Protein AF-A0A2K2VXI5-F1 (afdb_monomer_lite)

Foldseek 3Di:
DVCPPAADEAEAFFDFLVPDPPVSVPDPDPCRLPDCGFLNVCLVVVVSVLVRLLVQFLVCQVRVRYAYEGEPDLDDVSVVSSVVSSVVSNVVCVVVVRGGDPPHFYEYEQQALNCLVCLLVRLLVGQEYEHELPSNQCRVVVADCVPPVGVVVRFSLFLVNLVSLLSNLVSNVVSVHAYEYEDPCLLDLLNLLLVLLSVHPYYDYDPVSCVLSVVSNVQHDSVVSVVLNVVSSPDRGSVVSSLSSVVCCCPRVVVSCVVVVVPPPPDDPPDPDDD

Secondary structure (DSSP, 8-state):
--STTS-EEEE-----TTTS-TTTTTS--S-GGGSS-HHHHHHHSHHHHHHHHHHHHHHHHHHS-EEEEESS--SHHHHHHHHHHHHHHHHHHHHTT----TT--EEEEE-SHHHHHTHHHHTTS-SEEEEEHHHHHHHHHT--TT-TTTGGG--TT-HHHHHHHHHHHHHHHHHT--EEEESHHHH-GGGHHHHHHTT-SEEE--TTTHHHHHHHHHH--HHHHHHHHHHHHT-SSHHHHHHHHHHHHHHHSHHHHHTTTTS-TT---S-----

Sequence (275 aa):
EIIYPEMVTIRTLDLGADKVPTRMRKLGETNPALGLRSIRLCLQEDELFRTQLRAILRVSGITKNVRIMFPMISGLGELHAAKDILNQVKQSLIQESIEVDQDLQVGIMIEVPSAVAVADLLAKEVDFFSIGTNDLVQFALAIDRVNENVAHLYEPLHPAILRMVKQAADAGRLAGIPVSLCGELAAEPLYAPILLGFELDSLSMNPMAVPRVKKIIRNANLEESKVYLQEVLQLSTASKVNEYLCNLAWRRFREDFELFEDEMGRVPAANGNPQ

Structure (mmCIF, N/CA/C/O backbone):
data_AF-A0A2K2VXI5-F1
#
_entry.id   AF-A0A2K2VXI5-F1
#
loop_
_atom_site.group_PDB
_atom_site.id
_atom_site.type_symbol
_atom_site.label_atom_id
_atom_site.label_alt_id
_atom_site.label_comp_id
_atom_site.label_asym_id
_atom_site.label_entity_id
_atom_site.label_seq_id
_atom_site.pdbx_PDB_ins_code
_atom_site.Cartn_x
_atom_site.Cartn_y
_atom_site.Cartn_z
_atom_site.occupancy
_atom_site.B_iso_or_equiv
_atom_site.auth_seq_id
_atom_site.auth_comp_id
_atom_site.auth_asym_id
_atom_site.auth_atom_id
_atom_site.pdbx_PDB_model_num
ATOM 1 N N . GLU A 1 1 ? -12.400 22.244 5.195 1.00 54.56 1 GLU A N 1
ATOM 2 C CA . GLU A 1 1 ? -12.937 22.817 3.942 1.00 54.56 1 GLU A CA 1
ATOM 3 C C . GLU A 1 1 ? -12.102 22.475 2.714 1.00 54.56 1 GLU A C 1
ATOM 5 O O . GLU A 1 1 ? -12.676 21.924 1.798 1.00 54.56 1 GLU A O 1
ATOM 10 N N . ILE A 1 2 ? -10.778 22.695 2.693 1.00 69.88 2 ILE A N 1
ATOM 11 C CA . ILE A 1 2 ? -9.960 22.597 1.458 1.00 69.88 2 ILE A CA 1
ATOM 12 C C . ILE A 1 2 ? -10.015 21.231 0.730 1.00 69.88 2 ILE A C 1
ATOM 14 O O . ILE A 1 2 ? -9.912 21.207 -0.489 1.00 69.88 2 ILE A O 1
ATOM 18 N N . ILE A 1 3 ? -10.168 20.110 1.447 1.00 79.88 3 ILE A N 1
ATOM 19 C CA . ILE A 1 3 ? -10.150 18.752 0.856 1.00 79.88 3 ILE A CA 1
ATOM 20 C C . ILE A 1 3 ? -11.556 18.132 0.784 1.00 79.88 3 ILE A C 1
ATOM 22 O O . ILE A 1 3 ? -11.774 17.191 0.041 1.00 79.88 3 ILE A O 1
ATOM 26 N N . TYR A 1 4 ? -12.537 18.657 1.519 1.00 80.56 4 TYR A N 1
ATOM 27 C CA . TYR A 1 4 ? -13.897 18.110 1.493 1.00 80.56 4 TYR A CA 1
ATOM 28 C C . TYR A 1 4 ? -14.575 18.462 0.153 1.00 80.56 4 TYR A C 1
ATOM 30 O O . TYR A 1 4 ? -14.478 19.621 -0.254 1.00 80.56 4 TYR A O 1
ATOM 38 N N . PRO A 1 5 ? -15.279 17.530 -0.522 1.00 86.75 5 PRO A N 1
ATOM 39 C CA . PRO A 1 5 ? -15.718 16.208 -0.054 1.00 86.75 5 PRO A CA 1
ATOM 40 C C . PRO A 1 5 ? -14.797 15.026 -0.424 1.00 86.75 5 PRO A C 1
ATOM 42 O O . PRO A 1 5 ? -15.200 13.878 -0.261 1.00 86.75 5 PRO A O 1
ATOM 45 N N . GLU A 1 6 ? -13.579 15.266 -0.912 1.00 91.62 6 GLU A N 1
ATOM 46 C CA . GLU A 1 6 ? -12.666 14.202 -1.357 1.00 91.62 6 GLU A CA 1
ATOM 47 C C . GLU A 1 6 ? -12.230 13.284 -0.208 1.00 91.62 6 GLU A C 1
ATOM 49 O O . GLU A 1 6 ? -12.031 13.728 0.927 1.00 91.62 6 GLU A O 1
ATOM 54 N N . MET A 1 7 ? -12.044 11.996 -0.508 1.00 93.69 7 MET A N 1
ATOM 55 C CA . MET A 1 7 ? -11.658 10.994 0.488 1.00 93.69 7 MET A CA 1
ATOM 56 C C . MET A 1 7 ? -10.242 11.222 1.029 1.00 93.69 7 MET A C 1
ATOM 58 O O . MET A 1 7 ? -9.273 11.336 0.277 1.00 93.69 7 MET A O 1
ATOM 62 N N . VAL A 1 8 ? -10.099 11.178 2.355 1.00 95.12 8 VAL A N 1
ATOM 63 C CA . VAL A 1 8 ? -8.819 11.266 3.066 1.00 95.12 8 VAL A CA 1
ATOM 64 C C . VAL A 1 8 ? -8.478 9.918 3.689 1.00 95.12 8 VAL A C 1
ATOM 66 O O . VAL A 1 8 ? -9.212 9.389 4.522 1.00 95.12 8 VAL A O 1
ATOM 69 N N . THR A 1 9 ? -7.320 9.371 3.318 1.00 96.88 9 THR A N 1
ATOM 70 C CA . THR A 1 9 ? -6.789 8.142 3.926 1.00 96.88 9 THR A CA 1
ATOM 71 C C . THR A 1 9 ? -5.879 8.501 5.090 1.00 96.88 9 THR A C 1
ATOM 73 O O . THR A 1 9 ? -4.787 9.028 4.880 1.00 96.88 9 THR A O 1
ATOM 76 N N . ILE A 1 10 ? -6.298 8.201 6.316 1.00 97.44 10 ILE A N 1
ATOM 77 C CA . ILE A 1 10 ? -5.460 8.373 7.502 1.00 97.44 10 ILE A CA 1
ATOM 78 C C . ILE A 1 10 ? -4.714 7.068 7.757 1.00 97.44 10 ILE A C 1
ATOM 80 O O . ILE A 1 10 ? -5.294 6.066 8.176 1.00 97.44 10 ILE A O 1
ATOM 84 N N . ARG A 1 11 ? -3.403 7.091 7.520 1.00 97.69 11 ARG A N 1
ATOM 85 C CA . ARG A 1 11 ? -2.509 6.015 7.945 1.00 97.69 11 ARG A CA 1
ATOM 86 C C . ARG A 1 11 ? -2.289 6.121 9.452 1.00 97.69 11 ARG A C 1
ATOM 88 O O . ARG A 1 11 ? -1.963 7.203 9.943 1.00 97.69 11 ARG A O 1
ATOM 95 N N . THR A 1 12 ? -2.474 5.021 10.179 1.00 97.56 12 THR A N 1
ATOM 96 C CA . THR A 1 12 ? -2.157 4.981 11.614 1.00 97.56 12 THR A CA 1
ATOM 97 C C . THR A 1 12 ? -0.658 5.150 11.840 1.00 97.56 12 THR A C 1
ATOM 99 O O . THR A 1 12 ? 0.120 5.273 10.892 1.00 97.56 12 THR A O 1
ATOM 102 N N . LEU A 1 13 ? -0.245 5.218 13.106 1.00 94.50 13 LEU A N 1
ATOM 103 C CA . LEU A 1 13 ? 1.140 5.482 13.471 1.00 94.50 13 LEU A CA 1
ATOM 104 C C . LEU A 1 13 ? 2.111 4.561 12.713 1.00 94.50 13 LEU A C 1
ATOM 106 O O . LEU A 1 13 ? 2.064 3.340 12.844 1.00 94.50 13 LEU A O 1
ATOM 110 N N . ASP A 1 14 ? 3.005 5.178 11.943 1.00 89.56 14 ASP A N 1
ATOM 111 C CA . ASP A 1 14 ? 4.093 4.521 11.220 1.00 89.56 14 ASP A CA 1
ATOM 112 C C . ASP A 1 14 ? 5.418 5.155 11.650 1.00 89.56 14 ASP A C 1
ATOM 114 O O . ASP A 1 14 ? 5.955 6.054 11.000 1.00 89.56 14 ASP A O 1
ATOM 118 N N . LEU A 1 15 ? 5.892 4.739 12.822 1.00 78.25 15 LEU A N 1
ATOM 119 C CA . LEU A 1 15 ? 7.179 5.143 13.374 1.00 78.25 15 LEU A CA 1
ATOM 120 C C . LEU A 1 15 ? 8.020 3.898 13.633 1.00 78.25 15 LEU A C 1
ATOM 122 O O . LEU A 1 15 ? 7.540 2.957 14.268 1.00 78.25 15 LEU A O 1
ATOM 126 N N . GLY A 1 16 ? 9.267 3.925 13.160 1.00 60.88 16 GLY A N 1
ATOM 127 C CA . GLY A 1 16 ? 10.329 3.024 13.600 1.00 60.88 16 GLY A CA 1
ATOM 128 C C . GLY A 1 16 ? 10.924 3.464 14.936 1.00 60.88 16 GLY A C 1
ATOM 129 O O . GLY A 1 16 ? 10.762 4.624 15.332 1.00 60.88 16 GLY A O 1
ATOM 130 N N . ALA A 1 17 ? 11.631 2.555 15.621 1.00 49.12 17 ALA A N 1
ATOM 131 C CA . ALA A 1 17 ? 12.306 2.820 16.901 1.00 49.12 17 ALA A CA 1
ATOM 132 C C . ALA A 1 17 ? 13.289 4.019 16.839 1.00 49.12 17 ALA A C 1
ATOM 134 O O . ALA A 1 17 ? 13.5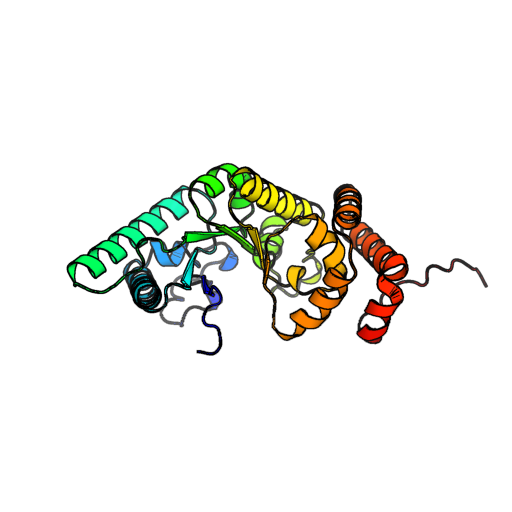62 4.670 17.850 1.00 49.12 17 ALA A O 1
ATOM 135 N N . ASP A 1 18 ? 13.767 4.364 15.639 1.00 50.31 18 ASP A N 1
ATOM 136 C CA . ASP A 1 18 ? 14.645 5.493 15.322 1.00 50.31 18 ASP A CA 1
ATOM 137 C C . ASP A 1 18 ? 13.966 6.871 15.486 1.00 50.31 18 ASP A C 1
ATOM 139 O O . ASP A 1 18 ? 14.609 7.839 15.921 1.00 50.31 18 ASP A O 1
ATOM 143 N N . LYS A 1 19 ? 12.652 6.952 15.223 1.00 53.50 19 LYS A N 1
ATOM 144 C CA . LYS A 1 19 ? 11.850 8.195 15.258 1.00 53.50 19 LYS A CA 1
ATOM 145 C C . LYS A 1 19 ? 10.992 8.355 16.514 1.00 53.50 19 LYS A C 1
ATOM 147 O O . LYS A 1 19 ? 10.288 9.356 16.649 1.00 53.50 19 LYS A O 1
ATOM 152 N N . VAL A 1 20 ? 11.046 7.406 17.448 1.00 54.59 20 VAL A N 1
ATOM 153 C CA . VAL A 1 20 ? 10.286 7.486 18.703 1.00 54.59 20 VAL A CA 1
ATOM 154 C C . VAL A 1 20 ? 11.002 8.424 19.691 1.00 54.59 20 VAL A C 1
ATOM 156 O O . VAL A 1 20 ? 12.233 8.368 19.803 1.00 54.59 20 VAL A O 1
ATOM 159 N N . PRO A 1 21 ? 10.278 9.296 20.426 1.00 55.28 21 PRO A N 1
ATOM 160 C CA . PRO A 1 21 ? 10.867 10.140 21.462 1.00 55.28 21 PRO A CA 1
ATOM 161 C C . PRO A 1 21 ? 11.746 9.342 22.432 1.00 55.28 21 PRO A C 1
ATOM 163 O O . PRO A 1 21 ? 11.412 8.221 22.810 1.00 55.28 21 PRO A O 1
ATOM 166 N N . THR A 1 22 ? 12.848 9.940 22.894 1.00 53.69 22 THR A N 1
ATOM 167 C CA . THR A 1 22 ? 13.927 9.305 23.681 1.00 53.69 22 THR A CA 1
ATOM 168 C C . THR A 1 22 ? 13.458 8.453 24.872 1.00 53.69 22 THR A C 1
ATOM 170 O O . THR A 1 22 ? 14.157 7.531 25.274 1.00 53.69 22 THR A O 1
ATOM 173 N N . ARG A 1 23 ? 12.262 8.706 25.425 1.00 50.69 23 ARG A N 1
ATOM 174 C CA . ARG A 1 23 ? 11.664 7.897 26.505 1.00 50.69 23 ARG A CA 1
ATOM 175 C C . ARG A 1 23 ? 11.271 6.473 26.088 1.00 50.69 23 ARG A C 1
ATOM 177 O O . ARG A 1 23 ? 11.276 5.598 26.949 1.00 50.69 23 ARG A O 1
ATOM 184 N N . MET A 1 24 ? 10.961 6.242 24.812 1.00 53.59 24 MET A N 1
ATOM 185 C CA . MET A 1 24 ? 10.598 4.926 24.263 1.00 53.59 24 MET A CA 1
ATOM 186 C C . MET A 1 24 ? 11.760 4.239 23.528 1.00 53.59 24 MET A C 1
ATOM 188 O O . MET A 1 24 ? 11.674 3.048 23.257 1.00 53.59 24 MET A O 1
ATOM 192 N N . ARG A 1 25 ? 12.898 4.924 23.311 1.00 53.69 25 ARG A N 1
ATOM 193 C CA . ARG A 1 25 ? 14.166 4.340 22.805 1.00 53.69 25 ARG A CA 1
ATOM 194 C C . ARG A 1 25 ? 14.812 3.307 23.748 1.00 53.69 25 ARG A C 1
ATOM 196 O O . ARG A 1 25 ? 15.972 2.952 23.577 1.00 53.69 25 ARG A O 1
ATOM 203 N N . LYS A 1 26 ? 14.098 2.840 24.778 1.00 50.22 26 LYS A N 1
ATOM 204 C CA . LYS A 1 26 ? 14.616 1.904 25.790 1.00 50.22 26 LYS A CA 1
ATOM 205 C C . LYS A 1 26 ? 14.995 0.533 25.223 1.00 50.22 26 LYS A C 1
ATOM 207 O O . LYS A 1 26 ? 15.677 -0.220 25.909 1.00 50.22 26 LYS A O 1
ATOM 212 N N . LEU A 1 27 ? 14.590 0.219 23.997 1.00 55.41 27 LEU A N 1
ATOM 213 C CA . LEU A 1 27 ? 14.978 -0.995 23.296 1.00 55.41 27 LEU A CA 1
ATOM 214 C C . LEU A 1 27 ? 16.061 -0.616 22.285 1.00 55.41 27 LEU A C 1
ATOM 216 O O . LEU A 1 27 ? 15.766 -0.046 21.239 1.00 55.41 27 LEU A O 1
ATOM 220 N N . GLY A 1 28 ? 17.327 -0.874 22.620 1.00 62.25 28 GLY A N 1
ATOM 221 C CA . GLY A 1 28 ? 18.457 -0.770 21.692 1.00 62.25 28 GLY A CA 1
ATOM 222 C C . GLY A 1 28 ? 18.372 -1.848 20.612 1.00 62.25 28 GLY A C 1
ATOM 223 O O . GLY A 1 28 ? 19.189 -2.765 20.588 1.00 62.25 28 GLY A O 1
ATOM 224 N N . GLU A 1 29 ? 17.336 -1.788 19.776 1.00 72.44 29 GLU A N 1
ATOM 225 C CA . GLU A 1 29 ? 17.102 -2.756 18.715 1.00 72.44 29 GLU A CA 1
ATOM 226 C C . GLU A 1 29 ? 18.230 -2.692 17.690 1.00 72.44 29 GLU A C 1
ATOM 228 O O . GLU A 1 29 ? 18.559 -1.631 17.163 1.00 72.44 29 GLU A O 1
ATOM 233 N N . THR A 1 30 ? 18.807 -3.851 17.377 1.00 82.81 30 THR A N 1
ATOM 234 C CA . THR A 1 30 ? 19.885 -3.954 16.388 1.00 82.81 30 THR A CA 1
ATOM 235 C C . THR A 1 30 ? 19.397 -3.628 14.974 1.00 82.81 30 THR A C 1
ATOM 237 O O . THR A 1 30 ? 20.173 -3.130 14.170 1.00 82.81 30 THR A O 1
ATOM 240 N N . ASN A 1 31 ? 18.115 -3.878 14.675 1.00 84.88 31 ASN A N 1
ATOM 241 C CA . ASN A 1 31 ? 17.514 -3.642 13.359 1.00 84.88 31 ASN A CA 1
ATOM 242 C C . ASN A 1 31 ? 16.144 -2.947 13.490 1.00 84.88 31 ASN A C 1
ATOM 244 O O . ASN A 1 31 ? 15.118 -3.609 13.322 1.00 84.88 31 ASN A O 1
ATOM 248 N N . PRO A 1 32 ? 16.098 -1.627 13.755 1.00 84.50 32 PRO A N 1
ATOM 249 C CA . PRO A 1 32 ? 14.848 -0.880 13.958 1.00 84.50 32 PRO A CA 1
ATOM 250 C C . PRO A 1 32 ? 13.818 -1.036 12.832 1.00 84.50 32 PRO A C 1
ATOM 252 O O . PRO A 1 32 ? 12.614 -1.091 13.075 1.00 84.50 32 PRO A O 1
ATOM 255 N N . ALA A 1 33 ? 14.284 -1.148 11.584 1.00 86.00 33 ALA A N 1
ATOM 256 C CA . ALA A 1 33 ? 13.418 -1.340 10.424 1.00 86.00 33 ALA A CA 1
ATOM 257 C C . ALA A 1 33 ? 12.643 -2.670 10.455 1.00 86.00 33 ALA A C 1
ATOM 259 O O . ALA A 1 33 ? 11.545 -2.740 9.907 1.00 86.00 33 ALA A O 1
ATOM 260 N N . LEU A 1 34 ? 13.199 -3.702 11.099 1.00 89.44 34 LEU A N 1
ATOM 261 C CA . LEU A 1 34 ? 12.627 -5.049 11.218 1.00 89.44 34 LEU A CA 1
ATOM 262 C C . LEU A 1 34 ? 12.036 -5.331 12.612 1.00 89.44 34 LEU A C 1
ATOM 264 O O . LEU A 1 34 ? 11.569 -6.443 12.858 1.00 89.44 34 LEU A O 1
ATOM 268 N N . GLY A 1 35 ? 12.075 -4.354 13.519 1.00 88.31 35 GLY A N 1
ATOM 269 C CA . GLY A 1 35 ? 11.729 -4.521 14.928 1.00 88.31 35 GLY A CA 1
ATOM 270 C C . GLY A 1 35 ? 10.328 -4.039 15.305 1.00 88.31 35 GLY A C 1
ATOM 271 O O . GLY A 1 35 ? 9.369 -4.154 14.528 1.00 88.31 35 GLY A O 1
ATOM 272 N N . LEU A 1 36 ? 10.202 -3.527 16.532 1.00 89.81 36 LEU A N 1
ATOM 273 C CA . LEU A 1 36 ? 8.950 -3.038 17.102 1.00 89.81 36 LEU A CA 1
ATOM 274 C C . LEU A 1 36 ? 8.603 -1.653 16.540 1.00 89.81 36 LEU A C 1
ATOM 276 O O . LEU A 1 36 ? 8.943 -0.612 17.104 1.00 89.81 36 LEU A O 1
ATOM 280 N N . ARG A 1 37 ? 7.888 -1.645 15.414 1.00 90.88 37 ARG A N 1
ATOM 281 C CA . ARG A 1 37 ? 7.451 -0.423 14.732 1.00 90.88 37 ARG A CA 1
ATOM 282 C C . ARG A 1 37 ? 6.000 -0.472 14.287 1.00 90.88 37 ARG A C 1
ATOM 284 O O . ARG A 1 37 ? 5.397 -1.542 14.193 1.00 90.88 37 ARG A O 1
ATOM 291 N N . SER A 1 38 ? 5.467 0.702 13.970 1.00 94.06 38 SER A N 1
ATOM 292 C CA . SER A 1 38 ? 4.212 0.859 13.226 1.00 94.06 38 SER A CA 1
ATOM 293 C C . SER A 1 38 ? 3.054 0.066 13.866 1.00 94.06 38 SER A C 1
ATOM 295 O O . SER A 1 38 ? 2.794 0.252 15.058 1.00 94.06 38 SER A O 1
ATOM 297 N N . ILE A 1 39 ? 2.375 -0.841 13.145 1.00 96.75 39 ILE A N 1
ATOM 298 C CA . ILE A 1 39 ? 1.261 -1.611 13.721 1.00 96.75 39 ILE A CA 1
ATOM 299 C C . ILE A 1 39 ? 1.680 -2.493 14.900 1.00 96.75 39 ILE A C 1
ATOM 301 O O . ILE A 1 39 ? 0.926 -2.619 15.855 1.00 96.75 39 ILE A O 1
ATOM 305 N N . ARG A 1 40 ? 2.897 -3.043 14.906 1.00 95.50 40 ARG A N 1
ATOM 306 C CA . ARG A 1 40 ? 3.375 -3.895 16.008 1.00 95.50 40 ARG A CA 1
ATOM 307 C C . ARG A 1 40 ? 3.545 -3.094 17.291 1.00 95.50 40 ARG A C 1
ATOM 309 O O . ARG A 1 40 ? 3.143 -3.552 18.354 1.00 95.50 40 ARG A O 1
ATOM 316 N N . LEU A 1 41 ? 4.071 -1.872 17.174 1.00 92.88 41 LEU A N 1
ATOM 317 C CA . LEU A 1 41 ? 4.129 -0.935 18.296 1.00 92.88 41 LEU A CA 1
ATOM 318 C C . LEU A 1 41 ? 2.720 -0.569 18.775 1.00 92.88 41 LEU A C 1
ATOM 320 O O . LEU A 1 41 ? 2.481 -0.550 19.974 1.00 92.88 41 LEU A O 1
ATOM 324 N N . CYS A 1 42 ? 1.787 -0.322 17.853 1.00 94.69 42 CYS A N 1
ATOM 325 C CA . CYS A 1 42 ? 0.394 -0.021 18.192 1.00 94.69 42 CYS A CA 1
ATOM 326 C C . CYS A 1 42 ? -0.296 -1.175 18.939 1.00 94.69 42 CYS A C 1
ATOM 328 O O . CYS A 1 42 ? -1.025 -0.933 19.892 1.00 94.69 42 CYS A O 1
ATOM 330 N N . LEU A 1 43 ? -0.053 -2.421 18.526 1.00 95.75 43 LEU A N 1
ATOM 331 C CA . LEU A 1 43 ? -0.609 -3.609 19.177 1.00 95.75 43 LEU A CA 1
ATOM 332 C C . LEU A 1 43 ? 0.015 -3.870 20.555 1.00 95.75 43 LEU A C 1
ATOM 334 O O . LEU A 1 43 ? -0.656 -4.410 21.430 1.00 95.75 43 LEU A O 1
ATOM 338 N N . GLN A 1 44 ? 1.283 -3.499 20.758 1.00 93.81 44 GLN A N 1
ATOM 339 C CA . GLN A 1 44 ? 1.937 -3.614 22.063 1.00 93.81 44 GLN A CA 1
ATOM 340 C C . GLN A 1 44 ? 1.518 -2.486 23.020 1.00 93.81 44 GLN A C 1
ATOM 342 O O . GLN A 1 44 ? 1.246 -2.735 24.191 1.00 93.81 44 GLN A O 1
ATOM 347 N N . GLU A 1 45 ? 1.464 -1.248 22.529 1.00 91.94 45 GLU A N 1
ATOM 348 C CA . GLU A 1 45 ? 1.117 -0.048 23.295 1.00 91.94 45 GLU A CA 1
ATOM 349 C C . GLU A 1 45 ? -0.360 0.320 23.063 1.00 91.94 45 GLU A C 1
ATOM 351 O O . GLU A 1 45 ? -0.685 1.342 22.455 1.00 91.94 45 GLU A O 1
ATOM 356 N N . ASP A 1 46 ? -1.262 -0.536 23.547 1.00 91.50 46 ASP A N 1
ATOM 357 C CA . ASP A 1 46 ? -2.711 -0.478 23.286 1.00 91.50 46 ASP A CA 1
ATOM 358 C C . ASP A 1 46 ? -3.332 0.912 23.550 1.00 91.50 46 ASP A C 1
ATOM 360 O O . ASP A 1 46 ? -4.056 1.441 22.709 1.00 91.50 46 ASP A O 1
ATOM 364 N N . GLU A 1 47 ? -2.982 1.577 24.657 1.00 94.69 47 GLU A N 1
ATOM 365 C CA . GLU A 1 47 ? -3.489 2.922 24.991 1.00 94.69 47 GLU A CA 1
ATOM 366 C C . GLU A 1 47 ? -3.123 3.989 23.944 1.00 94.69 47 GLU A C 1
ATOM 368 O O . GLU A 1 47 ? -3.938 4.858 23.601 1.00 94.69 47 GLU A O 1
ATOM 373 N N . LEU A 1 48 ? -1.906 3.915 23.390 1.00 93.31 48 LEU A N 1
ATOM 374 C CA . LEU A 1 48 ? -1.458 4.813 22.324 1.00 93.31 48 LEU A CA 1
ATOM 375 C C . LEU A 1 48 ? -2.308 4.602 21.070 1.00 93.31 48 LEU A C 1
ATOM 377 O O . LEU A 1 48 ? -2.771 5.567 20.453 1.00 93.31 48 LEU A O 1
ATOM 381 N N . PHE A 1 49 ? -2.540 3.339 20.714 1.00 97.06 49 PHE A N 1
ATOM 382 C CA . PHE A 1 49 ? -3.317 2.991 19.537 1.00 97.06 49 PHE A CA 1
ATOM 383 C C . PHE A 1 49 ? -4.784 3.390 19.694 1.00 97.06 49 PHE A C 1
ATOM 385 O O . PHE A 1 49 ? -5.315 4.110 18.846 1.00 97.06 49 PHE A O 1
ATOM 392 N N . ARG A 1 50 ? -5.419 3.043 20.820 1.00 98.31 50 ARG A N 1
ATOM 393 C CA . ARG A 1 50 ? -6.801 3.434 21.138 1.00 98.31 50 ARG A CA 1
ATOM 394 C C . ARG A 1 50 ? -7.004 4.938 21.083 1.00 98.31 50 ARG A C 1
ATOM 396 O O . AR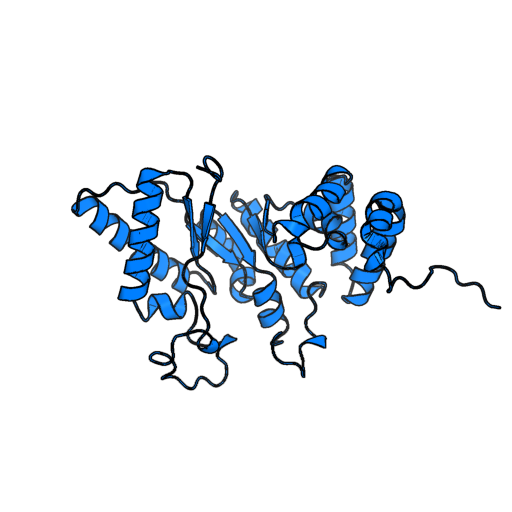G A 1 50 ? -8.004 5.391 20.527 1.00 98.31 50 ARG A O 1
ATOM 403 N N . THR A 1 51 ? -6.051 5.717 21.596 1.00 97.88 51 THR A N 1
ATOM 404 C CA . THR A 1 51 ? -6.102 7.184 21.534 1.00 97.88 51 THR A CA 1
ATOM 405 C C . THR A 1 51 ? -6.182 7.677 20.086 1.00 97.88 51 THR A C 1
ATOM 407 O O . THR A 1 51 ? -7.040 8.503 19.758 1.00 97.88 51 THR A O 1
ATOM 410 N N . GLN A 1 52 ? -5.338 7.140 19.198 1.00 98.19 52 GLN A N 1
ATOM 411 C CA . GLN A 1 52 ? -5.352 7.483 17.775 1.00 98.19 52 GLN A CA 1
ATOM 412 C C . GLN A 1 52 ? -6.654 7.036 17.089 1.00 98.19 52 GLN A C 1
ATOM 414 O O . GLN A 1 52 ? -7.288 7.839 16.402 1.00 98.19 52 GLN A O 1
ATOM 419 N N . LEU A 1 53 ? -7.089 5.790 17.301 1.00 98.50 53 LEU A N 1
ATOM 420 C CA . LEU A 1 53 ? -8.314 5.248 16.701 1.00 98.50 53 LEU A CA 1
ATOM 421 C C . LEU A 1 53 ? -9.554 6.032 17.130 1.00 98.50 53 LEU A C 1
ATOM 423 O O . LEU A 1 53 ? -10.403 6.352 16.300 1.00 98.50 53 LEU A O 1
ATOM 427 N N . ARG A 1 54 ? -9.633 6.414 18.409 1.00 98.44 54 ARG A N 1
ATOM 428 C CA . ARG A 1 54 ? -10.733 7.219 18.947 1.00 98.44 54 ARG A CA 1
ATOM 429 C C . ARG A 1 54 ? -10.812 8.577 18.250 1.00 98.44 54 ARG A C 1
ATOM 431 O O . ARG A 1 54 ? -11.905 9.043 17.940 1.00 98.44 54 ARG A O 1
ATOM 438 N N . ALA A 1 55 ? -9.671 9.215 17.984 1.00 98.00 55 ALA A N 1
ATOM 439 C CA . ALA A 1 55 ? -9.630 10.482 17.256 1.00 98.00 55 ALA A CA 1
ATOM 440 C C . ALA A 1 55 ? -10.099 10.327 15.798 1.00 98.00 55 ALA A C 1
ATOM 442 O O . ALA A 1 55 ? -10.915 11.126 15.337 1.00 98.00 55 ALA A O 1
ATOM 443 N N . ILE A 1 56 ? -9.638 9.279 15.103 1.00 97.94 56 ILE A N 1
ATOM 444 C CA . ILE A 1 56 ? -10.026 8.981 13.714 1.00 97.94 56 ILE A CA 1
ATOM 445 C C . ILE A 1 56 ? -11.532 8.694 13.613 1.00 97.94 56 ILE A C 1
ATOM 447 O O . ILE A 1 56 ? -12.222 9.278 12.780 1.00 97.94 56 ILE A O 1
ATOM 451 N N . LEU A 1 57 ? -12.068 7.855 14.501 1.00 98.25 57 LEU A N 1
ATOM 452 C CA . LEU A 1 57 ? -13.493 7.516 14.523 1.00 98.25 57 LEU A CA 1
ATOM 453 C C . LEU A 1 57 ? -14.372 8.751 14.757 1.00 98.25 57 LEU A C 1
ATOM 455 O O . LEU A 1 57 ? -15.364 8.939 14.054 1.00 98.25 57 LEU A O 1
ATOM 459 N N . ARG A 1 58 ? -13.974 9.644 15.668 1.00 97.56 58 ARG A N 1
ATOM 460 C CA . ARG A 1 58 ? -14.697 10.900 15.922 1.00 97.56 58 ARG A CA 1
ATOM 461 C C . ARG A 1 58 ? -14.742 11.816 14.702 1.00 97.56 58 ARG A C 1
ATOM 463 O O . ARG A 1 58 ? -15.802 12.345 14.386 1.00 97.56 58 ARG A O 1
ATOM 470 N N . VAL A 1 59 ? -13.617 12.013 14.008 1.00 95.44 59 VAL A N 1
ATOM 471 C CA . VAL A 1 59 ? -13.611 12.861 12.800 1.00 95.44 59 VAL A CA 1
ATOM 472 C C . VAL A 1 59 ? -14.376 12.205 11.649 1.00 95.44 59 VAL A C 1
ATOM 474 O O . VAL A 1 59 ? -15.056 12.909 10.900 1.00 95.44 59 VAL A O 1
ATOM 477 N N . SER A 1 60 ? -14.341 10.871 11.546 1.00 95.69 60 SER A N 1
ATOM 478 C CA . SER A 1 60 ? -15.120 10.138 10.543 1.00 95.69 60 SER A CA 1
ATOM 479 C C . SER A 1 60 ? -16.625 10.321 10.735 1.00 95.69 60 SER A C 1
ATOM 481 O O . SER A 1 60 ? -17.324 10.568 9.759 1.00 95.69 60 SER A O 1
ATOM 483 N N . GLY A 1 61 ? -17.115 10.315 11.983 1.00 94.56 61 GLY A N 1
ATOM 484 C CA . GLY A 1 61 ? -18.526 10.552 12.294 1.00 94.56 61 GLY A CA 1
ATOM 485 C C . GLY A 1 61 ? -19.029 11.904 11.791 1.00 94.56 61 GLY A C 1
ATOM 486 O O . GLY A 1 61 ? -20.130 11.979 11.264 1.00 94.56 61 GLY A O 1
ATOM 487 N N . ILE A 1 62 ? -18.188 12.939 11.872 1.00 93.19 62 ILE A N 1
ATOM 488 C CA . ILE A 1 62 ? -18.532 14.312 11.477 1.00 93.19 62 ILE A CA 1
ATOM 489 C C . ILE A 1 62 ? -18.454 14.510 9.959 1.00 93.19 62 ILE A C 1
ATOM 491 O O . ILE A 1 62 ? -19.287 15.194 9.374 1.00 93.19 62 ILE A O 1
ATOM 495 N N . THR A 1 63 ? -17.405 13.981 9.325 1.00 91.88 63 THR A N 1
ATOM 496 C CA . THR A 1 63 ? -17.035 14.368 7.952 1.00 91.88 63 THR A CA 1
ATOM 497 C C . THR A 1 63 ? -17.414 13.344 6.890 1.00 91.88 63 THR A C 1
ATOM 499 O O . THR A 1 63 ? -17.583 13.729 5.737 1.00 91.88 63 THR A O 1
ATOM 502 N N . LYS A 1 64 ? -17.554 12.061 7.257 1.00 92.31 64 LYS A N 1
ATOM 503 C CA . LYS A 1 64 ? -17.925 10.947 6.361 1.00 92.31 64 LYS A CA 1
ATOM 504 C C . LYS A 1 64 ? -17.049 10.788 5.103 1.00 92.31 64 LYS A C 1
ATOM 506 O O . LYS A 1 64 ? -17.420 10.069 4.186 1.00 92.31 64 LYS A O 1
ATOM 511 N N . ASN A 1 65 ? -15.883 11.439 5.051 1.00 94.50 65 ASN A N 1
ATOM 512 C CA . ASN A 1 65 ? -14.921 11.360 3.944 1.00 94.50 65 ASN A CA 1
ATOM 513 C C . ASN A 1 65 ? -13.538 10.872 4.412 1.00 94.50 65 ASN A C 1
ATOM 515 O O . ASN A 1 65 ? -12.510 11.186 3.811 1.00 94.50 65 ASN A O 1
ATOM 519 N N . VAL A 1 66 ? -13.492 10.137 5.522 1.00 95.81 66 VAL A N 1
ATOM 520 C CA . VAL A 1 66 ? -12.261 9.603 6.109 1.00 95.81 66 VAL A CA 1
ATOM 521 C C . VAL A 1 66 ? -12.279 8.089 5.996 1.00 95.81 66 VAL A C 1
ATOM 523 O O . VAL A 1 66 ? -13.294 7.458 6.255 1.00 95.81 66 VAL A O 1
ATOM 526 N N . ARG A 1 67 ? -11.129 7.506 5.667 1.00 97.62 67 ARG A N 1
ATOM 527 C CA . ARG A 1 67 ? -10.870 6.068 5.778 1.00 97.62 67 ARG A CA 1
ATOM 528 C C . ARG A 1 67 ? -9.564 5.826 6.517 1.00 97.62 67 ARG A C 1
ATOM 530 O O . ARG A 1 67 ? -8.684 6.691 6.518 1.00 97.62 67 ARG A O 1
ATOM 537 N N . ILE A 1 68 ? -9.429 4.669 7.151 1.00 98.44 68 ILE A N 1
ATOM 538 C CA . ILE A 1 68 ? -8.256 4.315 7.956 1.00 98.44 68 ILE A CA 1
ATOM 539 C C . ILE A 1 68 ? -7.408 3.269 7.242 1.00 98.44 68 ILE A C 1
ATOM 541 O O . ILE A 1 68 ? -7.933 2.401 6.552 1.00 98.44 68 ILE A O 1
ATOM 545 N N . MET A 1 69 ? -6.090 3.349 7.404 1.00 98.50 69 MET A N 1
ATOM 546 C CA . MET A 1 69 ? -5.161 2.370 6.850 1.00 98.50 69 MET A CA 1
ATOM 547 C C . MET A 1 69 ? -4.108 1.941 7.870 1.00 98.50 69 MET A C 1
ATOM 549 O O . MET A 1 69 ? -3.450 2.796 8.469 1.00 98.50 69 MET A O 1
ATOM 553 N N . PHE A 1 70 ? -3.901 0.629 8.012 1.00 98.62 70 PHE A N 1
ATOM 554 C CA . PHE A 1 70 ? -2.853 0.073 8.872 1.00 98.62 70 PHE A CA 1
ATOM 555 C C . PHE A 1 70 ? -1.543 -0.176 8.090 1.00 98.62 70 PHE A C 1
ATOM 557 O O . PHE A 1 70 ? -1.570 -0.882 7.077 1.00 98.62 70 PHE A O 1
ATOM 564 N N . PRO A 1 71 ? -0.400 0.392 8.525 1.00 97.88 71 PRO A N 1
ATOM 565 C CA . PRO A 1 71 ? 0.926 0.125 7.963 1.00 97.88 71 PRO A CA 1
ATOM 566 C C . PRO A 1 71 ? 1.517 -1.187 8.497 1.00 97.88 71 PRO A C 1
ATOM 568 O O . PRO A 1 71 ? 1.093 -1.679 9.539 1.00 97.88 71 PRO A O 1
ATOM 571 N N . MET A 1 72 ? 2.556 -1.709 7.846 1.00 96.88 72 MET A N 1
ATOM 572 C CA . MET A 1 72 ? 3.381 -2.838 8.305 1.00 96.88 72 MET A CA 1
ATOM 573 C C . MET A 1 72 ? 2.608 -4.129 8.618 1.00 96.88 72 MET A C 1
ATOM 575 O O . MET A 1 72 ? 3.087 -4.969 9.378 1.00 96.88 72 MET A O 1
ATOM 579 N N . ILE A 1 73 ? 1.430 -4.311 8.020 1.00 98.44 73 ILE A N 1
ATOM 580 C CA . ILE A 1 73 ? 0.703 -5.578 8.089 1.00 98.44 73 ILE A CA 1
ATOM 581 C C . ILE A 1 73 ? 1.500 -6.620 7.311 1.00 98.44 73 ILE A C 1
ATOM 583 O O . ILE A 1 73 ? 1.827 -6.420 6.146 1.00 98.44 73 ILE A O 1
ATOM 587 N N . SER A 1 74 ? 1.809 -7.736 7.962 1.00 97.75 74 SER A N 1
ATOM 588 C CA . SER A 1 74 ? 2.536 -8.865 7.379 1.00 97.75 74 SER A CA 1
ATOM 589 C C . SER A 1 74 ? 1.637 -10.075 7.098 1.00 97.75 74 SER A C 1
ATOM 591 O O . SER A 1 74 ? 2.041 -10.959 6.340 1.00 97.75 74 SER A O 1
ATOM 593 N N . GLY A 1 75 ? 0.420 -10.101 7.657 1.00 98.12 75 GLY A N 1
ATOM 594 C CA . GLY A 1 75 ? -0.585 -11.144 7.445 1.00 98.12 75 GLY A CA 1
ATOM 595 C C . GLY A 1 75 ? -1.864 -10.935 8.270 1.00 98.12 75 GLY A C 1
ATOM 596 O O . GLY A 1 75 ? -2.014 -9.936 8.974 1.00 98.12 75 GLY A O 1
ATOM 597 N N . LEU A 1 76 ? -2.787 -11.904 8.198 1.00 98.38 76 LEU A N 1
ATOM 598 C CA . LEU A 1 76 ? -4.125 -11.811 8.810 1.00 98.38 76 LEU A CA 1
ATOM 599 C C . LEU A 1 76 ? -4.116 -11.652 10.336 1.00 98.38 76 LEU A C 1
ATOM 601 O O . LEU A 1 76 ? -4.997 -10.997 10.877 1.00 98.38 76 LEU A O 1
ATOM 605 N N . GLY A 1 77 ? -3.133 -12.223 11.039 1.00 98.38 77 GLY A N 1
ATOM 606 C CA . GLY A 1 77 ? -3.077 -12.155 12.504 1.00 98.38 77 GLY A CA 1
ATOM 607 C C . GLY A 1 77 ? -2.984 -10.720 13.032 1.00 98.38 77 GLY A C 1
ATOM 608 O O . GLY A 1 77 ? -3.774 -10.324 13.885 1.00 98.38 77 GLY A O 1
ATOM 609 N N . GLU A 1 78 ? -2.062 -9.923 12.482 1.00 98.19 78 GLU A N 1
ATOM 610 C CA . GLU A 1 78 ? -1.913 -8.503 12.840 1.00 98.19 78 GLU A CA 1
ATOM 611 C C . GLU A 1 78 ? -3.141 -7.690 12.405 1.00 98.19 78 GLU A C 1
ATOM 613 O O . GLU A 1 78 ? -3.600 -6.824 13.149 1.00 98.19 78 GLU A O 1
ATOM 618 N N . LEU A 1 79 ? -3.707 -7.998 11.231 1.00 98.69 79 LEU A N 1
ATOM 619 C CA . LEU A 1 79 ? -4.908 -7.331 10.729 1.00 98.69 79 LEU A CA 1
ATOM 620 C C . LEU A 1 79 ? -6.117 -7.560 11.647 1.00 98.69 79 LEU A C 1
ATOM 622 O O . LEU A 1 79 ? -6.807 -6.603 11.995 1.00 98.69 79 LEU A O 1
ATOM 626 N N . HIS A 1 80 ? -6.372 -8.803 12.057 1.00 98.75 80 HIS A N 1
ATOM 627 C CA . HIS A 1 80 ? -7.483 -9.128 12.951 1.00 98.75 80 HIS A CA 1
ATOM 628 C C . HIS A 1 80 ? -7.319 -8.442 14.305 1.00 98.75 80 HIS A C 1
ATOM 630 O O . HIS A 1 80 ? -8.240 -7.762 14.747 1.00 98.75 80 HIS A O 1
ATOM 636 N N . ALA A 1 81 ? -6.125 -8.507 14.905 1.00 98.56 81 ALA A N 1
ATOM 637 C CA . ALA A 1 81 ? -5.853 -7.825 16.168 1.00 98.56 81 ALA A CA 1
ATOM 638 C C . ALA A 1 81 ? -6.100 -6.305 16.071 1.00 98.56 81 ALA A C 1
ATOM 640 O O . ALA A 1 81 ? -6.694 -5.706 16.969 1.00 98.56 81 ALA A O 1
ATOM 641 N N . ALA A 1 82 ? -5.709 -5.678 14.957 1.00 98.56 82 ALA A N 1
ATOM 642 C CA . ALA A 1 82 ? -5.956 -4.258 14.721 1.00 98.56 82 ALA A CA 1
ATOM 643 C C . ALA A 1 82 ? -7.454 -3.932 14.558 1.00 98.56 82 ALA A C 1
ATOM 645 O O . ALA A 1 82 ? -7.948 -2.973 15.162 1.00 98.56 82 ALA A O 1
ATOM 646 N N . LYS A 1 83 ? -8.190 -4.738 13.776 1.00 98.69 83 LYS A N 1
ATOM 647 C CA . LYS A 1 83 ? -9.647 -4.605 13.584 1.00 98.69 83 LYS A CA 1
ATOM 648 C C . LYS A 1 83 ? -10.408 -4.809 14.898 1.00 98.69 83 LYS A C 1
ATOM 650 O O . LYS A 1 83 ? -11.362 -4.078 15.155 1.00 98.69 83 LYS A O 1
ATOM 655 N N . ASP A 1 84 ? -9.971 -5.732 15.750 1.00 98.62 84 ASP A N 1
ATOM 656 C CA . ASP A 1 84 ? -10.594 -5.991 17.050 1.00 98.62 84 ASP A CA 1
ATOM 657 C C . ASP A 1 84 ? -10.501 -4.774 17.975 1.00 98.62 84 ASP A C 1
ATOM 659 O O . ASP A 1 84 ? -11.511 -4.347 18.541 1.00 98.62 84 ASP A O 1
ATOM 663 N N . ILE A 1 85 ? -9.321 -4.153 18.081 1.00 98.62 85 ILE A N 1
ATOM 664 C CA . ILE A 1 85 ? -9.141 -2.931 18.881 1.00 98.62 85 ILE A CA 1
ATOM 665 C C . ILE A 1 85 ? -9.967 -1.780 18.288 1.00 98.62 85 ILE A C 1
ATOM 667 O O . ILE A 1 85 ? -10.668 -1.087 19.030 1.00 98.62 85 ILE A O 1
ATOM 671 N N . LEU A 1 86 ? -9.961 -1.601 16.960 1.00 98.62 86 LEU A N 1
ATOM 672 C CA . LEU A 1 86 ? -10.792 -0.597 16.281 1.00 98.62 86 LEU A CA 1
ATOM 673 C C . LEU A 1 86 ? -12.279 -0.770 16.607 1.00 98.62 86 LEU A C 1
ATOM 675 O O . LEU A 1 86 ? -12.945 0.203 16.967 1.00 98.62 86 LEU A O 1
ATOM 679 N N . ASN A 1 87 ? -12.786 -2.000 16.539 1.00 98.38 87 ASN A N 1
ATOM 680 C CA . ASN A 1 87 ? -14.175 -2.314 16.855 1.00 98.38 87 ASN A CA 1
ATOM 681 C C . ASN A 1 87 ? -14.502 -2.023 18.322 1.00 98.38 87 ASN A C 1
ATOM 683 O O . ASN A 1 87 ? -15.532 -1.413 18.604 1.00 98.38 87 ASN A O 1
ATOM 687 N N . GLN A 1 88 ? -13.623 -2.380 19.260 1.00 98.56 88 GLN A N 1
ATOM 688 C CA . GLN A 1 88 ? -13.815 -2.064 20.679 1.00 98.56 88 GLN A CA 1
ATOM 689 C C . GLN A 1 88 ? -13.883 -0.550 20.927 1.00 98.56 88 GLN A C 1
ATOM 691 O O . GLN A 1 88 ? -14.772 -0.079 21.636 1.00 98.56 88 GLN A O 1
ATOM 696 N N . VAL A 1 89 ? -12.984 0.229 20.316 1.00 98.50 89 VAL A N 1
ATOM 697 C CA . VAL A 1 89 ? -12.982 1.698 20.440 1.00 98.50 89 VAL A CA 1
ATOM 698 C C . VAL A 1 89 ? -14.243 2.304 19.823 1.00 98.50 89 VAL A C 1
ATOM 700 O O . VAL A 1 89 ? -14.849 3.196 20.420 1.00 98.50 89 VAL A O 1
ATOM 703 N N . LYS A 1 90 ? -14.677 1.798 18.663 1.00 98.31 90 LYS A N 1
ATOM 704 C CA . LYS A 1 90 ? -15.935 2.198 18.020 1.00 98.31 90 LYS A CA 1
ATOM 705 C C . LYS A 1 90 ? -17.132 1.950 18.939 1.00 98.31 90 LYS A C 1
ATOM 707 O O . LYS A 1 90 ? -17.941 2.855 19.120 1.00 98.31 90 LYS A O 1
ATOM 712 N N . GLN A 1 91 ? -17.217 0.780 19.574 1.00 98.31 91 GLN A N 1
ATOM 713 C CA . GLN A 1 91 ? -18.296 0.469 20.520 1.00 98.31 91 GLN A CA 1
ATOM 714 C C . GLN A 1 91 ? -18.263 1.361 21.769 1.00 98.31 91 GLN A C 1
ATOM 716 O O . GLN A 1 91 ? -19.312 1.844 22.188 1.00 98.31 91 GLN A O 1
ATOM 721 N N . SER A 1 92 ? -17.079 1.650 22.323 1.00 98.25 92 SER A N 1
ATOM 722 C CA . SER A 1 92 ? -16.936 2.591 23.448 1.00 98.25 92 SER A CA 1
ATOM 723 C C . SER A 1 92 ? -17.476 3.981 23.102 1.00 98.25 92 SER A C 1
ATOM 725 O O . SER A 1 92 ? -18.235 4.562 23.870 1.00 98.25 92 SER A O 1
ATOM 727 N N . LEU A 1 93 ? -17.133 4.506 21.921 1.00 98.25 93 LEU A N 1
ATOM 728 C CA . LEU A 1 93 ? -17.622 5.808 21.458 1.00 98.25 93 LEU A CA 1
ATOM 729 C C . LEU A 1 93 ? -19.146 5.840 21.304 1.00 98.25 93 LEU A C 1
ATOM 731 O O . LEU A 1 93 ? -19.778 6.812 21.712 1.00 98.25 93 LEU A O 1
ATOM 735 N N . ILE A 1 94 ? -19.737 4.769 20.771 1.00 97.44 94 ILE A N 1
ATOM 736 C CA . ILE A 1 94 ? -21.194 4.644 20.639 1.00 97.44 94 ILE A CA 1
ATOM 737 C C . ILE A 1 94 ? -21.864 4.644 22.022 1.00 97.44 94 ILE A C 1
ATOM 739 O O . ILE A 1 94 ? -22.865 5.333 22.212 1.00 97.44 94 ILE A O 1
ATOM 743 N N . GLN A 1 95 ? -21.304 3.929 23.003 1.00 97.88 95 GLN A N 1
ATOM 744 C CA . GLN A 1 95 ? -21.808 3.921 24.385 1.00 97.88 95 GLN A CA 1
ATOM 745 C C . GLN A 1 95 ? -21.710 5.301 25.050 1.00 97.88 95 GLN A C 1
ATOM 747 O O . GLN A 1 95 ? -22.600 5.694 25.801 1.00 97.88 95 GLN A O 1
ATOM 752 N N . GLU A 1 96 ? -20.671 6.069 24.724 1.00 97.94 96 GLU A N 1
ATOM 753 C CA . GLU A 1 96 ? -20.510 7.469 25.133 1.00 97.94 96 GLU A CA 1
ATOM 754 C C . GLU A 1 96 ? -21.417 8.445 24.356 1.00 97.94 96 GLU A C 1
ATOM 756 O O . GLU A 1 96 ? -21.338 9.653 24.572 1.00 97.94 96 GLU A O 1
ATOM 761 N N . SER A 1 97 ? -22.290 7.951 23.467 1.00 97.31 97 SER A N 1
ATOM 762 C CA . SER A 1 97 ? -23.150 8.762 22.588 1.00 97.31 97 SER A CA 1
ATOM 763 C C . SER A 1 97 ? -22.369 9.718 21.677 1.00 97.31 97 SER A C 1
ATOM 765 O O . SER A 1 97 ? -22.841 10.804 21.340 1.00 97.31 97 SER A O 1
ATOM 767 N N . ILE A 1 98 ? -21.163 9.319 21.270 1.00 97.25 98 ILE A N 1
ATOM 768 C CA . ILE A 1 98 ? -20.336 10.060 20.319 1.00 97.25 98 ILE A CA 1
ATOM 769 C C . ILE A 1 98 ? -20.565 9.496 18.917 1.00 97.25 98 ILE A C 1
ATOM 771 O O . ILE A 1 98 ? -20.461 8.291 18.690 1.00 97.25 98 ILE A O 1
ATOM 775 N N . GLU A 1 99 ? -20.861 10.382 17.966 1.00 95.25 99 GLU A N 1
ATOM 776 C CA . GLU A 1 99 ? -21.084 10.010 16.571 1.00 95.25 99 GLU A CA 1
ATOM 777 C C . GLU A 1 99 ? -19.823 9.401 15.939 1.00 95.25 99 GLU A C 1
ATOM 779 O O . GLU A 1 99 ? -18.714 9.930 16.062 1.00 95.25 99 GLU A O 1
ATOM 784 N N . VAL A 1 100 ? -20.007 8.279 15.243 1.00 96.44 100 VAL A N 1
ATOM 785 C CA . VAL A 1 100 ? -18.960 7.554 14.516 1.00 96.44 100 VAL A CA 1
ATOM 786 C C . VAL A 1 100 ? -19.464 7.167 13.138 1.00 96.44 100 VAL A C 1
ATOM 788 O O . VAL A 1 100 ? -20.669 7.013 12.920 1.00 96.44 100 VAL A O 1
ATOM 791 N N . ASP A 1 101 ? -18.544 6.986 12.196 1.00 96.38 101 ASP A N 1
ATOM 792 C CA . ASP A 1 101 ? -18.905 6.404 10.917 1.00 96.38 101 ASP A CA 1
ATOM 793 C C . ASP A 1 101 ? -19.071 4.887 11.021 1.00 96.38 101 ASP A C 1
ATOM 795 O O . ASP A 1 101 ? -18.149 4.160 11.406 1.00 96.38 101 ASP A O 1
ATOM 799 N N . GLN A 1 102 ? -20.283 4.406 10.739 1.00 93.75 102 GLN A N 1
ATOM 800 C CA . GLN A 1 102 ? -20.573 2.977 10.799 1.00 93.75 102 GLN A CA 1
ATOM 801 C C . GLN A 1 102 ? -19.931 2.235 9.630 1.00 93.75 102 GLN A C 1
ATOM 803 O O . GLN A 1 102 ? -19.499 1.100 9.828 1.00 93.75 102 GLN A O 1
ATOM 808 N N . ASP A 1 103 ? -19.755 2.927 8.507 1.00 95.06 103 ASP A N 1
ATOM 809 C CA . ASP A 1 103 ? -19.230 2.393 7.253 1.00 95.06 103 ASP A CA 1
ATOM 810 C C . ASP A 1 103 ? -17.780 2.846 7.006 1.00 95.06 103 ASP A C 1
ATOM 812 O O . ASP A 1 103 ? -17.318 2.898 5.866 1.00 95.06 103 ASP A O 1
ATOM 816 N N . LEU A 1 104 ? -17.052 3.192 8.080 1.00 97.56 104 LEU A N 1
ATOM 817 C CA . LEU A 1 104 ? -15.643 3.578 8.002 1.00 97.56 104 LEU A CA 1
ATOM 818 C C . LEU A 1 104 ? -14.842 2.496 7.268 1.00 97.56 104 LEU A C 1
ATOM 820 O O . LEU A 1 104 ? -14.640 1.406 7.804 1.00 97.56 104 LEU A O 1
ATOM 824 N N . GLN A 1 105 ? -14.315 2.845 6.097 1.00 98.38 105 GLN A N 1
ATOM 825 C CA . GLN A 1 105 ? -13.475 1.947 5.315 1.00 98.38 105 GLN A CA 1
ATOM 826 C C . GLN A 1 105 ? -12.128 1.707 6.007 1.00 98.38 105 GLN A C 1
ATOM 828 O O . GLN A 1 105 ? -11.435 2.653 6.406 1.00 98.38 105 GLN A O 1
ATOM 833 N N . VAL A 1 106 ? -11.732 0.441 6.090 1.00 98.75 106 VAL A N 1
ATOM 834 C CA . VAL A 1 106 ? -10.480 -0.044 6.668 1.00 98.75 106 VAL A CA 1
ATOM 835 C C . VAL A 1 106 ? -9.636 -0.673 5.569 1.00 98.75 106 VAL A C 1
ATOM 83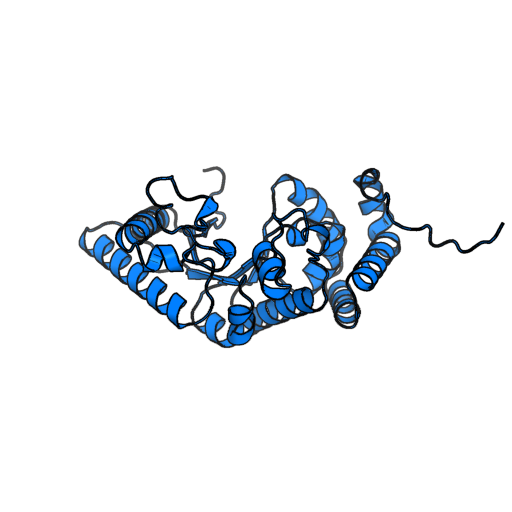7 O O . VAL A 1 106 ? -10.010 -1.681 4.980 1.00 98.75 106 VAL A O 1
ATOM 840 N N . GLY A 1 107 ? -8.464 -0.103 5.319 1.00 98.69 107 GLY A N 1
ATOM 841 C CA . GLY A 1 107 ? -7.483 -0.628 4.377 1.00 98.69 107 GLY A CA 1
ATOM 842 C C . GLY A 1 107 ? -6.169 -1.002 5.042 1.00 98.69 107 GLY A C 1
ATOM 843 O O . GLY A 1 107 ? -5.944 -0.776 6.236 1.00 98.69 107 GLY A O 1
ATOM 844 N N . ILE A 1 108 ? -5.256 -1.535 4.239 1.00 98.81 108 ILE A N 1
ATOM 845 C CA . ILE A 1 108 ? -3.884 -1.819 4.668 1.00 98.81 108 ILE A CA 1
ATOM 846 C C . ILE A 1 108 ? -2.870 -1.307 3.658 1.00 98.81 108 ILE A C 1
ATOM 848 O O . ILE A 1 108 ? -3.145 -1.209 2.457 1.00 98.81 108 ILE A O 1
ATOM 852 N N . MET A 1 109 ? -1.676 -1.007 4.161 1.00 98.25 109 MET A N 1
ATOM 853 C CA . MET A 1 109 ? -0.530 -0.764 3.305 1.00 98.25 109 MET A CA 1
ATOM 854 C C . MET A 1 109 ? 0.122 -2.099 2.923 1.00 98.25 109 MET A C 1
ATOM 856 O O . MET A 1 109 ? 0.552 -2.858 3.790 1.00 98.25 109 MET A O 1
ATOM 860 N N . ILE A 1 110 ? 0.214 -2.385 1.624 1.00 98.50 110 ILE A N 1
ATOM 861 C CA . ILE A 1 110 ? 0.976 -3.520 1.097 1.00 98.50 110 ILE A CA 1
ATOM 862 C C . ILE A 1 110 ? 2.426 -3.067 0.925 1.00 98.50 110 ILE A C 1
ATOM 864 O O . ILE A 1 110 ? 2.812 -2.526 -0.111 1.00 98.50 110 ILE A O 1
ATOM 868 N N . GLU A 1 111 ? 3.212 -3.236 1.985 1.00 97.50 111 GLU A N 1
ATOM 869 C CA . GLU A 1 111 ? 4.622 -2.821 2.042 1.00 97.50 111 GLU A CA 1
ATOM 870 C C . GLU A 1 111 ? 5.562 -3.889 2.617 1.00 97.50 111 GLU A C 1
ATOM 872 O O . GLU A 1 111 ? 6.770 -3.694 2.670 1.00 97.50 111 GLU A O 1
ATOM 877 N N . VAL A 1 112 ? 5.024 -5.046 3.011 1.00 98.19 112 VAL A N 1
ATOM 878 C CA . VAL A 1 112 ? 5.798 -6.194 3.496 1.00 98.19 112 VAL A CA 1
ATOM 879 C C . VAL A 1 112 ? 5.682 -7.332 2.473 1.00 98.19 112 VAL A C 1
ATOM 881 O O . VAL A 1 112 ? 4.562 -7.658 2.072 1.00 98.19 112 VAL A O 1
ATOM 884 N N . PRO A 1 113 ? 6.784 -7.996 2.065 1.00 98.50 113 PRO A N 1
ATOM 885 C CA . PRO A 1 113 ? 6.729 -9.077 1.076 1.00 98.50 113 PRO A CA 1
ATOM 886 C C . PRO A 1 113 ? 5.774 -10.218 1.450 1.00 98.50 113 PRO A C 1
ATOM 888 O O . PRO A 1 113 ? 5.122 -10.791 0.580 1.00 98.50 113 PRO A O 1
ATOM 891 N N . SER A 1 114 ? 5.639 -10.526 2.743 1.00 98.62 114 SER A N 1
ATOM 892 C CA . SER A 1 114 ? 4.683 -11.534 3.208 1.00 98.62 114 SER A CA 1
ATOM 893 C C . SER A 1 114 ? 3.233 -11.121 2.947 1.00 98.62 114 SER A C 1
ATOM 895 O O . SER A 1 114 ? 2.444 -11.967 2.546 1.00 98.62 114 SER A O 1
ATOM 897 N N . ALA A 1 115 ? 2.889 -9.836 3.081 1.00 98.69 115 ALA A N 1
ATOM 898 C CA . ALA A 1 115 ? 1.553 -9.338 2.759 1.00 98.69 115 ALA A CA 1
ATOM 899 C C . ALA A 1 115 ? 1.247 -9.433 1.263 1.00 98.69 115 ALA A C 1
ATOM 901 O O . ALA A 1 115 ? 0.120 -9.743 0.900 1.00 98.69 115 ALA A O 1
ATOM 902 N N . VAL A 1 116 ? 2.247 -9.248 0.395 1.00 98.75 116 VAL A N 1
ATOM 903 C CA . VAL A 1 116 ? 2.090 -9.517 -1.044 1.00 98.75 116 VAL A CA 1
ATOM 904 C C . VAL A 1 116 ? 1.804 -11.001 -1.283 1.00 98.75 116 VAL A C 1
ATOM 906 O O . VAL A 1 116 ? 0.899 -11.343 -2.044 1.00 98.75 116 VAL A O 1
ATOM 909 N N . ALA A 1 117 ? 2.541 -11.886 -0.605 1.00 98.75 117 ALA A N 1
ATOM 910 C CA . ALA A 1 117 ? 2.400 -13.333 -0.757 1.00 98.75 117 ALA A CA 1
ATOM 911 C C . ALA A 1 117 ? 1.015 -13.862 -0.346 1.00 98.75 117 ALA A C 1
ATOM 913 O O . ALA A 1 117 ? 0.576 -14.862 -0.906 1.00 98.75 117 ALA A O 1
ATOM 914 N N . VAL A 1 118 ? 0.332 -13.191 0.589 1.00 98.62 118 VAL A N 1
ATOM 915 C CA . VAL A 1 118 ? -1.032 -13.532 1.038 1.00 98.62 118 VAL A CA 1
ATOM 916 C C . VAL A 1 118 ? -2.064 -12.447 0.708 1.00 98.62 118 VAL A C 1
ATOM 918 O O . VAL A 1 118 ? -3.077 -12.309 1.399 1.00 98.62 118 VAL A O 1
ATOM 921 N N . ALA A 1 119 ? -1.810 -11.639 -0.327 1.00 98.75 119 ALA A N 1
ATOM 922 C CA . ALA A 1 119 ? -2.661 -10.500 -0.670 1.00 98.75 119 ALA A CA 1
ATOM 923 C C . ALA A 1 119 ? -4.099 -10.922 -1.014 1.00 98.75 119 ALA A C 1
ATOM 925 O O . ALA A 1 119 ? -5.037 -10.194 -0.714 1.00 98.75 119 ALA A O 1
ATOM 926 N N . ASP A 1 120 ? -4.292 -12.112 -1.581 1.00 98.56 120 ASP A N 1
ATOM 927 C CA . ASP A 1 120 ? -5.604 -12.693 -1.884 1.00 98.56 120 ASP A CA 1
ATOM 928 C C . ASP A 1 120 ? -6.432 -13.003 -0.625 1.00 98.56 120 ASP A C 1
ATOM 930 O O . ASP A 1 120 ? -7.660 -12.911 -0.646 1.00 98.56 120 ASP A O 1
ATOM 934 N N . LEU A 1 121 ? -5.769 -13.363 0.478 1.00 98.69 121 LEU A N 1
ATOM 935 C CA . LEU A 1 121 ? -6.409 -13.573 1.774 1.00 98.69 121 LEU A CA 1
ATOM 936 C C . LEU A 1 121 ? -6.729 -12.238 2.444 1.00 98.69 121 LEU A C 1
ATOM 938 O O . LEU A 1 121 ? -7.832 -12.054 2.949 1.00 98.69 121 LEU A O 1
ATOM 942 N N . LEU A 1 122 ? -5.780 -11.300 2.414 1.00 98.81 122 LEU A N 1
ATOM 943 C CA . LEU A 1 122 ? -5.950 -9.969 2.996 1.00 98.81 122 LEU A CA 1
ATOM 944 C C . LEU A 1 122 ? -7.056 -9.174 2.292 1.00 98.81 122 LEU A C 1
ATOM 946 O O . LEU A 1 122 ? -7.834 -8.507 2.965 1.00 98.81 122 LEU A O 1
ATOM 950 N N . ALA A 1 123 ? -7.168 -9.279 0.964 1.00 98.69 123 ALA A N 1
ATOM 951 C CA . ALA A 1 123 ? -8.123 -8.510 0.163 1.00 98.69 123 ALA A CA 1
ATOM 952 C C . ALA A 1 123 ? -9.589 -8.837 0.483 1.00 98.69 123 ALA A C 1
ATOM 954 O O . ALA A 1 123 ? -10.472 -8.036 0.202 1.00 98.69 123 ALA A O 1
ATOM 955 N N . LYS A 1 124 ? -9.857 -9.999 1.089 1.00 98.56 124 LYS A N 1
ATOM 956 C CA . LYS A 1 124 ? -11.201 -10.395 1.540 1.00 98.56 124 LYS A CA 1
ATOM 957 C C . LYS A 1 124 ? -11.604 -9.740 2.863 1.00 98.56 124 LYS A C 1
ATOM 959 O O . LYS A 1 124 ? -12.768 -9.804 3.237 1.00 98.56 124 LYS A O 1
ATOM 964 N N . GLU A 1 125 ? -10.646 -9.152 3.576 1.00 98.62 125 GLU A N 1
ATOM 965 C CA . GLU A 1 125 ? -10.806 -8.659 4.947 1.00 98.62 125 GLU A CA 1
ATOM 966 C C . GLU A 1 125 ? -10.685 -7.136 5.068 1.00 98.62 125 GLU A C 1
ATOM 968 O O . GLU A 1 125 ? -10.801 -6.600 6.176 1.00 98.62 125 GLU A O 1
ATOM 973 N N . VAL A 1 126 ? -10.433 -6.434 3.964 1.00 98.75 126 VAL A N 1
ATOM 974 C CA . VAL A 1 126 ? -10.235 -4.981 3.932 1.00 98.75 126 VAL A CA 1
ATOM 975 C C . VAL A 1 126 ? -10.997 -4.357 2.774 1.00 98.75 126 VAL A C 1
ATOM 977 O O . VAL A 1 126 ? -11.303 -5.026 1.796 1.00 98.75 126 VAL A O 1
ATOM 980 N N . ASP A 1 127 ? -11.244 -3.056 2.865 1.00 98.75 127 ASP A N 1
ATOM 981 C CA . ASP A 1 127 ? -11.986 -2.299 1.859 1.00 98.75 127 ASP A CA 1
ATOM 982 C C . ASP A 1 127 ? -11.094 -1.749 0.742 1.00 98.75 127 ASP A C 1
ATOM 984 O O . ASP A 1 127 ? -11.600 -1.341 -0.297 1.00 98.75 127 ASP A O 1
ATOM 988 N N . PHE A 1 128 ? -9.775 -1.668 0.953 1.00 98.81 128 PHE A N 1
ATOM 989 C CA . PHE A 1 128 ? -8.818 -1.180 -0.044 1.00 98.81 128 PHE A CA 1
ATOM 990 C C . PHE A 1 128 ? -7.371 -1.554 0.300 1.00 98.81 128 PHE A C 1
ATOM 992 O O . PHE A 1 128 ? -7.016 -1.786 1.461 1.00 98.81 128 PHE A O 1
ATOM 999 N N . PHE A 1 129 ? -6.508 -1.514 -0.714 1.00 98.81 129 PHE A N 1
ATOM 1000 C CA . PHE A 1 129 ? -5.056 -1.579 -0.556 1.00 98.81 129 PHE A CA 1
ATOM 1001 C C . PHE A 1 129 ? -4.388 -0.260 -0.926 1.00 98.81 129 PHE A C 1
ATOM 1003 O O . PHE A 1 129 ? -4.810 0.427 -1.852 1.00 98.81 129 PHE A O 1
ATOM 1010 N N . SER A 1 130 ? -3.278 0.048 -0.253 1.00 98.44 130 SER A N 1
ATOM 1011 C CA . SER A 1 130 ? -2.286 0.998 -0.757 1.00 98.44 130 SER A CA 1
ATOM 1012 C C . SER A 1 130 ? -0.918 0.343 -0.801 1.00 98.44 130 SER A C 1
ATOM 1014 O O . SER A 1 130 ? -0.361 -0.011 0.229 1.00 98.44 130 SER A O 1
ATOM 1016 N N . ILE A 1 131 ? -0.333 0.199 -1.979 1.00 98.56 131 ILE A N 1
ATOM 1017 C CA . ILE A 1 131 ? 1.006 -0.359 -2.133 1.00 98.56 131 ILE A CA 1
ATOM 1018 C C . ILE A 1 131 ? 2.021 0.707 -1.712 1.00 98.56 131 ILE A C 1
ATOM 1020 O O . ILE A 1 131 ? 2.076 1.783 -2.308 1.00 98.56 131 ILE A O 1
ATOM 1024 N N . GLY A 1 132 ? 2.793 0.424 -0.663 1.00 96.94 132 GLY A N 1
ATOM 1025 C CA . GLY A 1 132 ? 3.852 1.293 -0.155 1.00 96.94 132 GLY A CA 1
ATOM 1026 C C . GLY A 1 132 ? 5.195 0.869 -0.728 1.00 96.94 132 GLY A C 1
ATOM 1027 O O . GLY A 1 132 ? 5.878 0.032 -0.143 1.00 96.94 132 GLY A O 1
ATOM 1028 N N . THR A 1 133 ? 5.590 1.426 -1.877 1.00 94.19 133 THR A N 1
ATOM 1029 C CA . THR A 1 133 ? 6.770 0.913 -2.602 1.00 94.19 133 THR A CA 1
ATOM 1030 C C . THR A 1 133 ? 8.069 1.105 -1.836 1.00 94.19 133 THR A C 1
ATOM 1032 O O . THR A 1 133 ? 8.991 0.320 -1.994 1.00 94.19 133 THR A O 1
ATOM 1035 N N . ASN A 1 134 ? 8.139 2.127 -0.989 1.00 93.38 134 ASN A N 1
ATOM 1036 C CA . ASN A 1 134 ? 9.355 2.474 -0.272 1.00 93.38 134 ASN A CA 1
ATOM 1037 C C . ASN A 1 134 ? 9.829 1.355 0.669 1.00 93.38 134 ASN A C 1
ATOM 1039 O O . ASN A 1 134 ? 10.953 0.866 0.552 1.00 93.38 134 ASN A O 1
ATOM 1043 N N . ASP A 1 135 ? 8.948 0.922 1.569 1.00 95.19 135 ASP A N 1
ATOM 1044 C CA . ASP A 1 135 ? 9.254 -0.148 2.514 1.00 95.19 135 ASP A CA 1
ATOM 1045 C C . ASP A 1 135 ? 9.212 -1.518 1.803 1.00 95.19 135 ASP A C 1
ATOM 1047 O O . ASP A 1 135 ? 10.042 -2.380 2.096 1.00 95.19 135 ASP A O 1
ATOM 1051 N N . LEU A 1 136 ? 8.373 -1.685 0.765 1.00 97.12 136 LEU A N 1
ATOM 1052 C CA . LEU A 1 136 ? 8.355 -2.906 -0.049 1.00 97.12 136 LEU A CA 1
ATOM 1053 C C . LEU A 1 136 ? 9.706 -3.182 -0.720 1.00 97.12 136 LEU A C 1
ATOM 1055 O O . LEU A 1 136 ? 10.195 -4.306 -0.646 1.00 97.12 136 LEU A O 1
ATOM 1059 N N . VAL A 1 137 ? 10.321 -2.175 -1.352 1.00 96.19 137 VAL A N 1
ATOM 1060 C CA . VAL A 1 137 ? 11.643 -2.305 -1.989 1.00 96.19 137 VAL A CA 1
ATOM 1061 C C . VAL A 1 137 ? 12.701 -2.633 -0.944 1.00 96.19 137 VAL A C 1
ATOM 1063 O O . VAL A 1 137 ? 13.464 -3.583 -1.119 1.00 96.19 137 VAL A O 1
ATOM 1066 N N . GLN A 1 138 ? 12.705 -1.897 0.168 1.00 95.31 138 GLN A N 1
ATOM 1067 C CA . GLN A 1 138 ? 13.647 -2.107 1.262 1.00 95.31 138 GLN A CA 1
ATOM 1068 C C . GLN A 1 138 ? 13.586 -3.540 1.809 1.00 95.31 138 GLN A C 1
ATOM 1070 O O . GLN A 1 138 ? 14.623 -4.192 1.936 1.00 95.31 138 GLN A O 1
ATOM 1075 N N . PHE A 1 139 ? 12.395 -4.064 2.103 1.00 96.56 139 PHE A N 1
ATOM 1076 C CA . PHE A 1 139 ? 12.261 -5.403 2.678 1.00 96.56 139 PHE A CA 1
ATOM 1077 C C . PHE A 1 139 ? 12.415 -6.524 1.652 1.00 96.56 139 PHE A C 1
ATOM 1079 O O . PHE A 1 139 ? 12.983 -7.562 1.981 1.00 96.56 139 PHE A O 1
ATOM 1086 N N . ALA A 1 140 ? 11.942 -6.339 0.419 1.00 97.38 140 ALA A N 1
ATOM 1087 C CA . ALA A 1 140 ? 12.062 -7.361 -0.617 1.00 97.38 140 ALA A CA 1
ATOM 1088 C C . ALA A 1 140 ? 13.506 -7.532 -1.104 1.00 97.38 140 ALA A C 1
ATOM 1090 O O . ALA A 1 140 ? 13.911 -8.653 -1.409 1.00 97.38 140 ALA A O 1
ATOM 1091 N N . LEU A 1 141 ? 14.277 -6.442 -1.174 1.00 96.88 141 LEU A N 1
ATOM 1092 C CA . LEU A 1 141 ? 15.683 -6.484 -1.583 1.00 96.88 141 LEU A CA 1
ATOM 1093 C C . LEU A 1 141 ? 16.655 -6.572 -0.398 1.00 96.88 141 LEU A C 1
ATOM 1095 O O . LEU A 1 141 ? 17.850 -6.736 -0.617 1.00 96.88 141 LEU A O 1
ATOM 1099 N N . ALA A 1 142 ? 16.149 -6.489 0.837 1.00 95.75 142 ALA A N 1
ATOM 1100 C CA . ALA A 1 142 ? 16.934 -6.453 2.071 1.00 95.75 142 ALA A CA 1
ATOM 1101 C C . ALA A 1 142 ? 17.968 -5.308 2.101 1.00 95.75 142 ALA A C 1
ATOM 1103 O O . ALA A 1 142 ? 19.120 -5.498 2.495 1.00 95.75 142 ALA A O 1
ATOM 1104 N N . ILE A 1 143 ? 17.549 -4.110 1.682 1.00 92.75 143 ILE A N 1
ATOM 1105 C CA . ILE A 1 143 ? 18.410 -2.927 1.560 1.00 92.75 143 ILE A CA 1
ATOM 1106 C C . ILE A 1 143 ? 17.836 -1.784 2.378 1.00 92.75 143 ILE A C 1
ATOM 1108 O O . ILE A 1 143 ? 16.758 -1.273 2.082 1.00 92.75 143 ILE A O 1
ATOM 1112 N N . ASP A 1 144 ? 18.597 -1.339 3.372 1.00 89.25 144 ASP A N 1
ATOM 1113 C CA . ASP A 1 144 ? 18.285 -0.115 4.095 1.00 89.25 144 ASP A CA 1
ATOM 1114 C C . ASP A 1 144 ? 18.646 1.108 3.241 1.00 89.25 144 ASP A C 1
ATOM 1116 O O . ASP A 1 144 ? 19.820 1.409 3.019 1.00 89.25 144 ASP A O 1
ATOM 1120 N N . ARG A 1 145 ? 17.627 1.833 2.773 1.00 85.56 145 ARG A N 1
ATOM 1121 C CA . ARG A 1 145 ? 17.804 3.025 1.933 1.00 85.56 145 ARG A CA 1
ATOM 1122 C C . ARG A 1 145 ? 18.438 4.213 2.660 1.00 85.56 145 ARG A C 1
ATOM 1124 O O . ARG A 1 145 ? 18.891 5.132 1.988 1.00 85.56 145 ARG A O 1
ATOM 1131 N N . VAL A 1 146 ? 18.471 4.222 3.999 1.00 86.00 146 VAL A N 1
ATOM 1132 C CA . VAL A 1 146 ? 19.188 5.263 4.760 1.00 86.00 146 VAL A CA 1
ATOM 1133 C C . VAL A 1 146 ? 20.646 4.893 5.032 1.00 86.00 146 VAL A C 1
ATOM 1135 O O . VAL A 1 146 ? 21.423 5.740 5.466 1.00 86.00 146 VAL A O 1
ATOM 1138 N N . ASN A 1 147 ? 21.045 3.647 4.764 1.00 87.00 147 ASN A N 1
ATOM 1139 C CA . ASN A 1 147 ? 22.423 3.205 4.924 1.00 87.00 147 ASN A CA 1
ATOM 1140 C C . ASN A 1 147 ? 23.235 3.531 3.666 1.00 87.00 147 ASN A C 1
ATOM 1142 O O . ASN A 1 147 ? 23.152 2.830 2.658 1.00 87.00 147 ASN A O 1
ATOM 1146 N N . GLU A 1 148 ? 24.075 4.565 3.748 1.00 89.50 148 GLU A N 1
ATOM 1147 C CA . GLU A 1 148 ? 24.895 5.073 2.635 1.00 89.50 148 GLU A CA 1
ATOM 1148 C C . GLU A 1 148 ? 25.741 3.992 1.936 1.00 89.50 148 GLU A C 1
ATOM 1150 O O . GLU A 1 148 ? 25.969 4.068 0.729 1.00 89.50 148 GLU A O 1
ATOM 1155 N N . ASN A 1 149 ? 26.151 2.940 2.655 1.00 91.19 149 ASN A N 1
ATOM 1156 C CA . ASN A 1 149 ? 26.968 1.861 2.092 1.00 91.19 149 ASN A CA 1
ATOM 1157 C C . ASN A 1 149 ? 26.200 0.968 1.110 1.00 91.19 149 ASN A C 1
ATOM 1159 O O . ASN A 1 149 ? 26.824 0.316 0.278 1.00 91.19 149 ASN A O 1
ATOM 1163 N N . VAL A 1 150 ? 24.870 0.902 1.214 1.00 90.56 150 VAL A N 1
ATOM 1164 C CA . VAL A 1 150 ? 24.021 0.008 0.404 1.00 90.56 150 VAL A CA 1
ATOM 1165 C C . VAL A 1 150 ? 22.868 0.728 -0.285 1.00 90.56 150 VAL A C 1
ATOM 1167 O O . VAL A 1 150 ? 22.225 0.133 -1.142 1.00 90.56 150 VAL A O 1
ATOM 1170 N N . ALA A 1 151 ? 22.627 2.007 0.012 1.00 88.50 151 ALA A N 1
ATOM 1171 C CA . ALA A 1 151 ? 21.542 2.791 -0.578 1.00 88.50 151 ALA A CA 1
ATOM 1172 C C . ALA A 1 151 ? 21.588 2.815 -2.117 1.00 88.50 151 ALA A C 1
ATOM 1174 O O . ALA A 1 151 ? 20.548 2.846 -2.761 1.00 88.50 151 ALA A O 1
ATOM 1175 N N . HIS A 1 152 ? 22.777 2.714 -2.718 1.00 90.25 152 HIS A N 1
ATOM 1176 C CA . HIS A 1 152 ? 22.957 2.612 -4.171 1.00 90.25 152 HIS A CA 1
ATOM 1177 C C . HIS A 1 152 ? 22.399 1.315 -4.794 1.00 90.25 152 HIS A C 1
ATOM 1179 O O . HIS A 1 152 ? 22.278 1.235 -6.013 1.00 90.25 152 HIS A O 1
ATOM 1185 N N . LEU A 1 153 ? 22.088 0.300 -3.981 1.00 91.94 153 LEU A N 1
ATOM 1186 C CA . LEU A 1 153 ? 21.451 -0.948 -4.409 1.00 91.94 153 LEU A CA 1
ATOM 1187 C C . LEU A 1 153 ? 19.915 -0.866 -4.352 1.00 91.94 153 LEU A C 1
ATOM 1189 O O . LEU A 1 153 ? 19.242 -1.766 -4.856 1.00 91.94 153 LEU A O 1
ATOM 1193 N N . TYR A 1 154 ? 19.352 0.165 -3.711 1.00 93.19 154 TYR A N 1
ATOM 1194 C CA . TYR A 1 154 ? 17.908 0.362 -3.634 1.00 93.19 154 TYR A CA 1
ATOM 1195 C C . TYR A 1 154 ? 17.359 0.633 -5.038 1.00 93.19 154 TYR A C 1
ATOM 1197 O O . TYR A 1 154 ? 17.689 1.638 -5.662 1.00 93.19 154 TYR A O 1
ATOM 1205 N N . GLU A 1 155 ? 16.527 -0.280 -5.536 1.00 94.75 155 GLU A N 1
ATOM 1206 C CA . GLU A 1 155 ? 16.153 -0.314 -6.948 1.00 94.75 155 GLU A CA 1
ATOM 1207 C C . GLU A 1 155 ? 14.644 -0.566 -7.122 1.00 94.75 155 GLU A C 1
ATOM 1209 O O . GLU A 1 155 ? 14.193 -1.719 -7.133 1.00 94.75 155 GLU A O 1
ATOM 1214 N N . PRO A 1 156 ? 13.829 0.499 -7.249 1.00 94.38 156 PRO A N 1
ATOM 1215 C CA . PRO A 1 156 ? 12.382 0.389 -7.426 1.00 94.38 156 PRO A CA 1
ATOM 1216 C C . PRO A 1 156 ? 11.956 -0.336 -8.709 1.00 94.38 156 PRO A C 1
ATOM 1218 O O . PRO A 1 156 ? 10.892 -0.955 -8.727 1.00 94.38 156 PRO A O 1
ATOM 1221 N N . LEU A 1 157 ? 12.773 -0.295 -9.771 1.00 96.06 157 LEU A N 1
ATOM 1222 C CA . LEU A 1 157 ? 12.486 -0.973 -11.042 1.00 96.06 157 LEU A CA 1
ATOM 1223 C C . LEU A 1 157 ? 12.925 -2.442 -11.051 1.00 96.06 157 LEU A C 1
ATOM 1225 O O . LEU A 1 157 ? 12.867 -3.109 -12.089 1.00 96.06 157 LEU A O 1
ATOM 1229 N N . HIS A 1 158 ? 13.370 -2.977 -9.913 1.00 97.44 158 HIS A N 1
ATOM 1230 C CA . HIS A 1 158 ? 13.766 -4.371 -9.820 1.00 97.44 158 HIS A CA 1
ATOM 1231 C C . HIS A 1 158 ? 12.587 -5.294 -10.207 1.00 97.44 158 HIS A C 1
ATOM 1233 O O . HIS A 1 158 ? 11.484 -5.130 -9.674 1.00 97.44 158 HIS A O 1
ATOM 1239 N N . PRO A 1 159 ? 12.779 -6.311 -11.077 1.00 97.75 159 PRO A N 1
ATOM 1240 C CA . PRO A 1 159 ? 11.680 -7.148 -11.571 1.00 97.75 159 PRO A CA 1
ATOM 1241 C C . PRO A 1 159 ? 10.840 -7.809 -10.472 1.00 97.75 159 PRO A C 1
ATOM 1243 O O . PRO A 1 159 ? 9.630 -7.961 -10.627 1.00 97.75 159 PRO A O 1
ATOM 1246 N N . ALA A 1 160 ? 11.457 -8.174 -9.341 1.00 97.88 160 ALA A N 1
ATOM 1247 C CA . ALA A 1 160 ? 10.726 -8.701 -8.185 1.00 97.88 160 ALA A CA 1
ATOM 1248 C C . ALA A 1 160 ? 9.718 -7.687 -7.617 1.00 97.88 160 ALA A C 1
ATOM 1250 O O . ALA A 1 160 ? 8.599 -8.070 -7.295 1.00 97.88 160 ALA A O 1
ATOM 1251 N N . ILE A 1 161 ? 10.079 -6.402 -7.560 1.00 97.88 161 ILE A N 1
ATOM 1252 C CA . ILE A 1 161 ? 9.214 -5.334 -7.047 1.00 97.88 161 ILE A CA 1
ATOM 1253 C C . ILE A 1 161 ? 8.040 -5.125 -7.988 1.00 97.88 161 ILE A C 1
ATOM 1255 O O . ILE A 1 161 ? 6.896 -5.173 -7.553 1.00 97.88 161 ILE A O 1
ATOM 1259 N N . LEU A 1 162 ? 8.298 -4.994 -9.290 1.00 98.12 162 LEU A N 1
ATOM 1260 C CA . LEU A 1 162 ? 7.238 -4.828 -10.288 1.00 98.12 162 LEU A CA 1
ATOM 1261 C C . LEU A 1 162 ? 6.263 -6.015 -10.284 1.00 98.12 162 LEU A C 1
ATOM 1263 O O . LEU A 1 162 ? 5.051 -5.826 -10.360 1.00 98.12 162 LEU A O 1
ATOM 1267 N N . ARG A 1 163 ? 6.767 -7.245 -10.120 1.00 98.56 163 ARG A N 1
ATOM 1268 C CA . ARG A 1 163 ? 5.921 -8.440 -9.967 1.00 98.56 163 ARG A CA 1
ATOM 1269 C C . ARG A 1 163 ? 5.117 -8.427 -8.668 1.00 98.56 163 ARG A C 1
ATOM 1271 O O . ARG A 1 163 ? 3.946 -8.789 -8.698 1.00 98.56 163 ARG A O 1
ATOM 1278 N N . MET A 1 164 ? 5.700 -7.978 -7.558 1.00 98.62 164 MET A N 1
ATOM 1279 C CA . MET A 1 164 ? 4.986 -7.827 -6.287 1.00 98.62 164 MET A CA 1
ATOM 1280 C C . MET A 1 164 ? 3.880 -6.765 -6.370 1.00 98.62 164 MET A C 1
ATOM 1282 O O . MET A 1 164 ? 2.770 -7.009 -5.901 1.00 98.62 164 MET A O 1
ATOM 1286 N N . VAL A 1 165 ? 4.141 -5.629 -7.028 1.00 98.44 165 VAL A N 1
ATOM 1287 C CA . VAL A 1 165 ? 3.122 -4.605 -7.314 1.00 98.44 165 VAL A CA 1
ATOM 1288 C C . VAL A 1 165 ? 1.995 -5.206 -8.153 1.00 98.44 165 VAL A C 1
ATOM 1290 O O . VAL A 1 165 ? 0.827 -5.050 -7.801 1.00 98.44 165 VAL A O 1
ATOM 1293 N N . LYS A 1 166 ? 2.331 -5.955 -9.216 1.00 98.50 166 LYS A N 1
ATOM 1294 C CA . LYS A 1 166 ? 1.339 -6.635 -10.065 1.00 98.50 166 LYS A CA 1
ATOM 1295 C C . LYS A 1 166 ? 0.478 -7.603 -9.262 1.00 98.50 166 LYS A C 1
ATOM 1297 O O . LYS A 1 166 ? -0.737 -7.581 -9.396 1.00 98.50 166 LYS A O 1
ATOM 1302 N N . GLN A 1 167 ? 1.102 -8.427 -8.425 1.00 98.62 167 GLN A N 1
ATOM 1303 C CA . GLN A 1 167 ? 0.411 -9.413 -7.599 1.00 98.62 167 GLN A CA 1
ATOM 1304 C C . GLN A 1 167 ? -0.560 -8.750 -6.614 1.00 98.62 167 GLN A C 1
ATOM 1306 O O . GLN A 1 167 ? -1.696 -9.198 -6.487 1.00 98.62 167 GLN A O 1
ATOM 1311 N N . ALA A 1 168 ? -0.142 -7.671 -5.949 1.00 98.56 168 ALA A N 1
ATOM 1312 C CA . ALA A 1 168 ? -0.999 -6.933 -5.025 1.00 98.56 168 ALA A CA 1
ATOM 1313 C C . ALA A 1 168 ? -2.167 -6.232 -5.744 1.00 98.56 168 ALA A C 1
ATOM 1315 O O . ALA A 1 168 ? -3.304 -6.302 -5.275 1.00 98.56 168 ALA A O 1
ATOM 1316 N N . ALA A 1 169 ? -1.904 -5.610 -6.900 1.00 98.50 169 ALA A N 1
ATOM 1317 C CA . ALA A 1 169 ? -2.932 -4.997 -7.741 1.00 98.50 169 ALA A CA 1
ATOM 1318 C C . ALA A 1 169 ? -3.952 -6.031 -8.242 1.00 98.50 169 ALA A C 1
ATOM 1320 O O . ALA A 1 169 ? -5.160 -5.819 -8.153 1.00 98.50 169 ALA A O 1
ATOM 1321 N N . ASP A 1 170 ? -3.475 -7.189 -8.701 1.00 98.56 170 ASP A N 1
ATOM 1322 C CA . ASP A 1 170 ? -4.327 -8.289 -9.150 1.00 98.56 170 ASP A CA 1
ATOM 1323 C C . ASP A 1 170 ? -5.189 -8.847 -8.024 1.00 98.56 170 ASP A C 1
ATOM 1325 O O . ASP A 1 170 ? -6.377 -9.076 -8.236 1.00 98.56 170 ASP A O 1
ATOM 1329 N N . ALA A 1 171 ? -4.619 -9.040 -6.833 1.00 98.69 171 ALA A N 1
ATOM 1330 C CA . ALA A 1 171 ? -5.354 -9.540 -5.679 1.00 98.69 171 ALA A CA 1
ATOM 1331 C C . ALA A 1 171 ? -6.501 -8.601 -5.278 1.00 98.69 171 ALA A C 1
ATOM 1333 O O . ALA A 1 171 ? -7.625 -9.065 -5.087 1.00 98.69 171 ALA A O 1
ATOM 1334 N N . GLY A 1 172 ? -6.243 -7.289 -5.208 1.00 98.56 172 GLY A N 1
ATOM 1335 C CA . GLY A 1 172 ? -7.285 -6.307 -4.899 1.00 98.56 172 GLY A CA 1
ATOM 1336 C C . GLY A 1 172 ? -8.372 -6.254 -5.974 1.00 98.56 172 GLY A C 1
ATOM 1337 O O . GLY A 1 172 ? -9.557 -6.367 -5.665 1.00 98.56 172 GLY A O 1
ATOM 1338 N N . ARG A 1 173 ? -7.976 -6.222 -7.252 1.00 97.69 173 ARG A N 1
ATOM 1339 C CA . ARG A 1 173 ? -8.908 -6.238 -8.388 1.00 97.69 173 ARG A CA 1
ATOM 1340 C C . ARG A 1 173 ? -9.779 -7.495 -8.425 1.00 97.69 173 ARG A C 1
ATOM 1342 O O . ARG A 1 173 ? -10.978 -7.391 -8.666 1.00 97.69 173 ARG A O 1
ATOM 1349 N N . LEU A 1 174 ? -9.208 -8.675 -8.172 1.00 98.38 174 LEU A N 1
ATOM 1350 C CA . LEU A 1 174 ? -9.956 -9.938 -8.109 1.00 98.38 174 LEU A CA 1
ATOM 1351 C C . LEU A 1 174 ? -10.945 -9.973 -6.937 1.00 98.38 174 LEU A C 1
ATOM 1353 O O . LEU A 1 174 ? -12.003 -10.585 -7.058 1.00 98.38 174 LEU A O 1
ATOM 1357 N N . ALA A 1 175 ? -10.614 -9.320 -5.823 1.00 98.44 175 ALA A N 1
ATOM 1358 C CA . ALA A 1 175 ? -11.511 -9.162 -4.683 1.00 98.44 175 ALA A CA 1
ATOM 1359 C C . ALA A 1 175 ? -12.536 -8.024 -4.862 1.00 98.44 175 ALA A C 1
ATOM 1361 O O . ALA A 1 175 ? -13.467 -7.921 -4.069 1.00 98.44 175 ALA A O 1
ATOM 1362 N N . GLY A 1 176 ? -12.395 -7.192 -5.900 1.00 98.31 176 GLY A N 1
ATOM 1363 C CA . GLY A 1 176 ? -13.274 -6.051 -6.156 1.00 98.31 176 GLY A CA 1
ATOM 1364 C C . GLY A 1 176 ? -13.026 -4.854 -5.234 1.00 98.31 176 GLY A C 1
ATOM 1365 O O . GLY A 1 176 ? -13.931 -4.041 -5.057 1.00 98.31 176 GLY A O 1
ATOM 1366 N N . ILE A 1 177 ? -11.827 -4.742 -4.651 1.00 98.62 177 ILE A N 1
ATOM 1367 C CA . ILE A 1 177 ? -11.433 -3.616 -3.796 1.00 98.62 177 ILE A CA 1
ATOM 1368 C C . ILE A 1 177 ? -10.461 -2.684 -4.533 1.00 98.62 177 ILE A C 1
ATOM 1370 O O . ILE A 1 177 ? -9.610 -3.165 -5.289 1.00 98.62 177 ILE A O 1
ATOM 1374 N N . PRO A 1 178 ? -10.537 -1.360 -4.314 1.00 98.31 178 PRO A N 1
ATOM 1375 C CA . PRO A 1 178 ? -9.619 -0.425 -4.941 1.00 98.31 178 PRO A CA 1
ATOM 1376 C C . PRO A 1 178 ? -8.183 -0.597 -4.431 1.00 98.31 178 PRO A C 1
ATOM 1378 O O . PRO A 1 178 ? -7.936 -0.815 -3.239 1.00 98.31 178 PRO A O 1
ATOM 1381 N N . VAL A 1 179 ? -7.224 -0.426 -5.337 1.00 98.50 179 VAL A N 1
ATOM 1382 C CA . VAL A 1 179 ? -5.787 -0.485 -5.068 1.00 98.50 179 VAL A CA 1
ATOM 1383 C C . VAL A 1 179 ? -5.129 0.826 -5.471 1.00 98.50 179 VAL A C 1
ATOM 1385 O O . VAL A 1 179 ? -5.152 1.238 -6.630 1.00 98.50 179 VAL A O 1
ATOM 1388 N N . SER A 1 180 ? -4.490 1.478 -4.505 1.00 97.94 180 SER A N 1
ATOM 1389 C CA . SER A 1 180 ? -3.643 2.641 -4.745 1.00 97.94 180 SER A CA 1
ATOM 1390 C C . SER A 1 180 ? -2.164 2.275 -4.723 1.00 97.94 180 SER A C 1
ATOM 1392 O O . SER A 1 180 ? -1.765 1.304 -4.083 1.00 97.94 180 SER A O 1
ATOM 1394 N N . LEU A 1 181 ? -1.323 3.088 -5.359 1.00 97.62 181 LEU A N 1
ATOM 1395 C CA . LEU A 1 181 ? 0.129 3.034 -5.175 1.00 97.62 181 LEU A CA 1
ATOM 1396 C C . LEU A 1 181 ? 0.628 4.362 -4.620 1.00 97.62 181 LEU A C 1
ATOM 1398 O O . LEU A 1 181 ? 0.270 5.436 -5.105 1.00 97.62 181 LEU A O 1
ATOM 1402 N N . CYS A 1 182 ? 1.452 4.278 -3.582 1.00 94.00 182 CYS A N 1
ATOM 1403 C CA . CYS A 1 182 ? 2.088 5.417 -2.942 1.00 94.00 182 CYS A CA 1
ATOM 1404 C C . CYS A 1 182 ? 3.598 5.199 -2.812 1.00 94.00 182 CYS A C 1
ATOM 1406 O O . CYS A 1 182 ? 4.088 4.069 -2.827 1.00 94.00 182 CYS A O 1
ATOM 1408 N N . GLY A 1 183 ? 4.329 6.299 -2.656 1.00 85.81 183 GLY A N 1
ATOM 1409 C CA . GLY A 1 183 ? 5.788 6.294 -2.585 1.00 85.81 183 GLY A CA 1
ATOM 1410 C C . GLY A 1 183 ? 6.418 6.930 -3.816 1.00 85.81 183 GLY A C 1
ATOM 1411 O O . GLY A 1 183 ? 5.735 7.515 -4.655 1.00 85.81 183 GLY A O 1
ATOM 1412 N N . GLU A 1 184 ? 7.739 6.839 -3.903 1.00 87.00 184 GLU A N 1
ATOM 1413 C CA . GLU A 1 184 ? 8.513 7.528 -4.944 1.00 87.00 184 GLU A CA 1
ATOM 1414 C C . GLU A 1 184 ? 8.216 6.984 -6.342 1.00 87.00 184 GLU A C 1
ATOM 1416 O O . GLU A 1 184 ? 8.169 7.750 -7.299 1.00 87.00 184 GLU A O 1
ATOM 1421 N N . LEU A 1 185 ? 7.895 5.691 -6.451 1.00 90.81 185 LEU A N 1
ATOM 1422 C CA . LEU A 1 185 ? 7.556 5.067 -7.728 1.00 90.81 185 LEU A CA 1
ATOM 1423 C C . LEU A 1 185 ? 6.307 5.714 -8.360 1.00 90.81 185 LEU A C 1
ATOM 1425 O O . LEU A 1 185 ? 6.299 5.931 -9.565 1.00 90.81 185 LEU A O 1
ATOM 1429 N N . ALA A 1 186 ? 5.297 6.108 -7.567 1.00 93.56 186 ALA A N 1
ATOM 1430 C CA . ALA A 1 186 ? 4.111 6.825 -8.066 1.00 93.56 186 ALA A CA 1
ATOM 1431 C C . ALA A 1 186 ? 4.417 8.238 -8.583 1.00 93.56 186 ALA A C 1
ATOM 1433 O O . ALA A 1 186 ? 3.620 8.791 -9.338 1.00 93.56 186 ALA A O 1
ATOM 1434 N N . ALA A 1 187 ? 5.512 8.846 -8.124 1.00 93.81 187 ALA A N 1
ATOM 1435 C CA . ALA A 1 187 ? 5.828 10.248 -8.363 1.00 93.81 187 ALA A CA 1
ATOM 1436 C C . ALA A 1 187 ? 6.688 10.477 -9.616 1.00 93.81 187 ALA A C 1
ATOM 1438 O O . ALA A 1 187 ? 6.902 11.630 -9.981 1.00 93.81 187 ALA A O 1
ATOM 1439 N N . GLU A 1 188 ? 7.169 9.411 -10.258 1.00 93.25 188 GLU A N 1
ATOM 1440 C CA . GLU A 1 188 ? 8.108 9.478 -11.376 1.00 93.25 188 GLU A CA 1
ATOM 1441 C C . GLU A 1 188 ? 7.374 9.463 -12.735 1.00 93.25 188 GLU A C 1
ATOM 1443 O O . GLU A 1 188 ? 6.773 8.444 -13.102 1.00 93.25 188 GLU A O 1
ATOM 1448 N N . PRO A 1 189 ? 7.410 10.562 -13.518 1.00 92.94 189 PRO A N 1
ATOM 1449 C CA . PRO A 1 189 ? 6.763 10.625 -14.828 1.00 92.94 189 PRO A CA 1
ATOM 1450 C C . PRO A 1 189 ? 7.222 9.538 -15.801 1.00 92.94 189 PRO A C 1
ATOM 1452 O O . PRO A 1 189 ? 6.393 9.040 -16.565 1.00 92.94 189 PRO A O 1
ATOM 1455 N N . LEU A 1 190 ? 8.497 9.123 -15.753 1.00 93.44 190 LEU A N 1
ATOM 1456 C CA . LEU A 1 190 ? 9.026 8.046 -16.600 1.00 93.44 190 LEU A CA 1
ATOM 1457 C C . LEU A 1 190 ? 8.276 6.719 -16.398 1.00 93.44 190 LEU A C 1
ATOM 1459 O O . LEU A 1 190 ? 8.163 5.914 -17.323 1.00 93.44 190 LEU A O 1
ATOM 1463 N N . TYR A 1 191 ? 7.735 6.491 -15.199 1.00 95.00 191 TYR A N 1
ATOM 1464 C CA . TYR A 1 191 ? 7.063 5.243 -14.835 1.00 95.00 191 TYR A CA 1
ATOM 1465 C C . TYR A 1 191 ? 5.552 5.303 -15.074 1.00 95.00 191 TYR A C 1
ATOM 1467 O O . TYR A 1 191 ? 4.889 4.266 -15.093 1.00 95.00 191 TYR A O 1
ATOM 1475 N N . ALA A 1 192 ? 4.993 6.493 -15.307 1.00 94.94 192 ALA A N 1
ATOM 1476 C CA . ALA A 1 192 ? 3.559 6.696 -15.496 1.00 94.94 192 ALA A CA 1
ATOM 1477 C C . ALA A 1 192 ? 2.921 5.770 -16.560 1.00 94.94 192 ALA A C 1
ATOM 1479 O O . ALA A 1 192 ? 1.843 5.234 -16.284 1.00 94.94 192 ALA A O 1
ATOM 1480 N N . PRO A 1 193 ? 3.556 5.489 -17.723 1.00 94.06 193 PRO A N 1
ATOM 1481 C CA . PRO A 1 193 ? 2.978 4.581 -18.712 1.00 94.06 193 PRO A CA 1
ATOM 1482 C C . PRO A 1 193 ? 2.794 3.154 -18.187 1.00 94.06 193 PRO A C 1
ATOM 1484 O O . PRO A 1 193 ? 1.757 2.548 -18.447 1.00 94.06 193 PRO A O 1
ATOM 1487 N N . ILE A 1 194 ? 3.752 2.616 -17.425 1.00 95.81 194 ILE A N 1
ATOM 1488 C CA . ILE A 1 194 ? 3.624 1.264 -16.858 1.00 95.81 194 ILE A CA 1
ATOM 1489 C C . ILE A 1 194 ? 2.728 1.244 -15.622 1.00 95.81 194 ILE A C 1
ATOM 1491 O O . ILE A 1 194 ? 2.005 0.272 -15.430 1.00 95.81 194 ILE A O 1
ATOM 1495 N N . LEU A 1 195 ? 2.709 2.326 -14.834 1.00 96.00 195 LEU A N 1
ATOM 1496 C CA . LEU A 1 195 ? 1.783 2.517 -13.713 1.00 96.00 195 LEU A CA 1
ATOM 1497 C C . LEU A 1 195 ? 0.324 2.423 -14.154 1.00 96.00 195 LEU A C 1
ATOM 1499 O O . LEU A 1 195 ? -0.471 1.760 -13.493 1.00 96.00 195 LEU A O 1
ATOM 1503 N N . LEU A 1 196 ? -0.007 3.015 -15.304 1.00 95.62 196 LEU A N 1
ATOM 1504 C CA . LEU A 1 196 ? -1.327 2.875 -15.912 1.00 95.62 196 LEU A CA 1
ATOM 1505 C C . LEU A 1 196 ? -1.620 1.418 -16.311 1.00 95.62 196 LEU A C 1
ATOM 1507 O O . LEU A 1 196 ? -2.732 0.935 -16.120 1.00 95.62 196 LEU A O 1
ATOM 1511 N N . GLY A 1 197 ? -0.610 0.693 -16.802 1.00 97.12 197 GLY A N 1
ATOM 1512 C CA . GLY A 1 197 ? -0.722 -0.719 -17.177 1.00 97.12 197 GLY A CA 1
ATOM 1513 C C . GLY A 1 197 ? -0.986 -1.661 -16.000 1.00 97.12 197 GLY A C 1
ATOM 1514 O O . GLY A 1 197 ? -1.519 -2.749 -16.211 1.00 97.12 197 GLY A O 1
ATOM 1515 N N . PHE A 1 198 ? -0.649 -1.257 -14.768 1.00 97.50 198 PHE A N 1
ATOM 1516 C CA . PHE A 1 198 ? -0.996 -2.013 -13.558 1.00 97.50 198 PHE A CA 1
ATOM 1517 C C . PHE A 1 198 ? -2.489 -1.932 -13.215 1.00 97.50 198 PHE A C 1
ATOM 1519 O O . PHE A 1 198 ? -2.935 -2.696 -12.364 1.00 97.50 198 PHE A O 1
ATOM 1526 N N . GLU A 1 199 ? -3.245 -1.043 -13.871 1.00 96.88 199 GLU A N 1
ATOM 1527 C CA . GLU A 1 199 ? -4.682 -0.839 -13.642 1.00 96.88 199 GLU A CA 1
ATOM 1528 C C . GLU A 1 199 ? -5.007 -0.465 -12.184 1.00 96.88 199 GLU A C 1
ATOM 1530 O O . GLU A 1 199 ? -5.975 -0.945 -11.605 1.00 96.88 199 GLU A O 1
ATOM 1535 N N . LEU A 1 200 ? -4.174 0.391 -11.584 1.00 96.88 200 LEU A N 1
ATOM 1536 C CA . LEU A 1 200 ? -4.387 0.933 -10.240 1.00 96.88 200 LEU A CA 1
ATOM 1537 C C . LEU A 1 200 ? -5.513 1.979 -10.247 1.00 96.88 200 LEU A C 1
ATOM 1539 O O . LEU A 1 200 ? -5.588 2.805 -11.157 1.00 96.88 200 LEU A O 1
ATOM 1543 N N . ASP A 1 201 ? -6.321 2.022 -9.187 1.00 96.50 201 ASP A N 1
ATOM 1544 C CA . ASP A 1 201 ? -7.424 2.982 -9.040 1.00 96.50 201 ASP A CA 1
ATOM 1545 C C . ASP A 1 201 ? -6.940 4.400 -8.716 1.00 96.50 201 ASP A C 1
ATOM 1547 O O . ASP A 1 201 ? -7.616 5.388 -9.002 1.00 96.50 201 ASP A O 1
ATOM 1551 N N . SER A 1 202 ? -5.775 4.526 -8.072 1.00 95.69 202 SER A N 1
ATOM 1552 C CA . SER A 1 202 ? -5.205 5.831 -7.725 1.00 95.69 202 SER A CA 1
ATOM 1553 C C . SER A 1 202 ? -3.692 5.801 -7.509 1.00 95.69 202 SER A C 1
ATOM 1555 O O . SER A 1 202 ? -3.109 4.815 -7.057 1.00 95.69 202 SER A O 1
ATOM 1557 N N . LEU A 1 203 ? -3.054 6.937 -7.793 1.00 97.00 203 LEU A N 1
ATOM 1558 C CA . LEU A 1 203 ? -1.651 7.200 -7.485 1.00 97.00 203 LEU A CA 1
ATOM 1559 C C . LEU A 1 203 ? -1.573 8.318 -6.445 1.00 97.00 203 LEU A C 1
ATOM 1561 O O . LEU A 1 203 ? -2.134 9.395 -6.644 1.00 97.00 203 LEU A O 1
ATOM 1565 N N . SER A 1 204 ? -0.861 8.070 -5.349 1.00 95.31 204 SER A N 1
ATOM 1566 C CA . SER A 1 204 ? -0.653 9.038 -4.273 1.00 95.31 204 SER A CA 1
ATOM 1567 C C . SER A 1 204 ? 0.814 9.450 -4.212 1.00 95.31 204 SER A C 1
ATOM 1569 O O . SER A 1 204 ? 1.695 8.630 -3.958 1.00 95.31 204 SER A O 1
ATOM 1571 N N . MET A 1 205 ? 1.075 10.739 -4.404 1.00 95.19 205 MET A N 1
ATOM 1572 C CA . MET A 1 205 ? 2.420 11.303 -4.522 1.00 95.19 205 MET A CA 1
ATOM 1573 C C . MET A 1 205 ? 2.503 12.681 -3.866 1.00 95.19 205 MET A C 1
ATOM 1575 O O . MET A 1 205 ? 1.498 13.233 -3.412 1.00 95.19 205 MET A O 1
ATOM 1579 N N . ASN A 1 206 ? 3.708 13.253 -3.819 1.00 92.69 206 ASN A N 1
ATOM 1580 C CA . ASN A 1 206 ? 3.863 14.637 -3.388 1.00 92.69 206 ASN A CA 1
ATOM 1581 C C . ASN A 1 206 ? 3.106 15.591 -4.352 1.00 92.69 206 ASN A C 1
ATOM 1583 O O . ASN A 1 206 ? 3.015 15.306 -5.548 1.00 92.69 206 ASN A O 1
ATOM 1587 N N . PRO A 1 207 ? 2.571 16.734 -3.880 1.00 92.75 207 PRO A N 1
ATOM 1588 C CA . PRO A 1 207 ? 1.785 17.632 -4.733 1.00 92.75 207 PRO A CA 1
ATOM 1589 C C . PRO A 1 207 ? 2.533 18.163 -5.965 1.00 92.75 207 PRO A C 1
ATOM 1591 O O . PRO A 1 207 ? 1.909 18.443 -6.985 1.00 92.75 207 PRO A O 1
ATOM 1594 N N . MET A 1 208 ? 3.864 18.274 -5.891 1.00 92.12 208 MET A N 1
ATOM 1595 C CA . MET A 1 208 ? 4.705 18.786 -6.979 1.00 92.12 208 MET A CA 1
ATOM 1596 C C . MET A 1 208 ? 4.826 17.811 -8.158 1.00 92.12 208 MET A C 1
ATOM 1598 O O . MET A 1 208 ? 4.972 18.247 -9.298 1.00 92.12 208 MET A O 1
ATOM 1602 N N . ALA A 1 209 ? 4.732 16.504 -7.906 1.00 93.44 209 ALA A N 1
ATOM 1603 C CA . ALA A 1 209 ? 4.774 15.469 -8.933 1.00 93.44 209 ALA A CA 1
ATOM 1604 C C . ALA A 1 209 ? 3.439 15.325 -9.680 1.00 93.44 209 ALA A C 1
ATOM 1606 O O . ALA A 1 209 ? 3.432 14.943 -10.853 1.00 93.44 209 ALA A O 1
ATOM 1607 N N . VAL A 1 210 ? 2.314 15.687 -9.042 1.00 95.12 210 VAL A N 1
ATOM 1608 C CA . VAL A 1 210 ? 0.962 15.482 -9.592 1.00 95.12 210 VAL A CA 1
ATOM 1609 C C . VAL A 1 210 ? 0.806 16.057 -11.005 1.00 95.12 210 VAL A C 1
ATOM 1611 O O . VAL A 1 210 ? 0.354 15.312 -11.875 1.00 95.12 210 VAL A O 1
ATOM 1614 N N . PRO A 1 211 ? 1.183 17.318 -11.314 1.00 94.7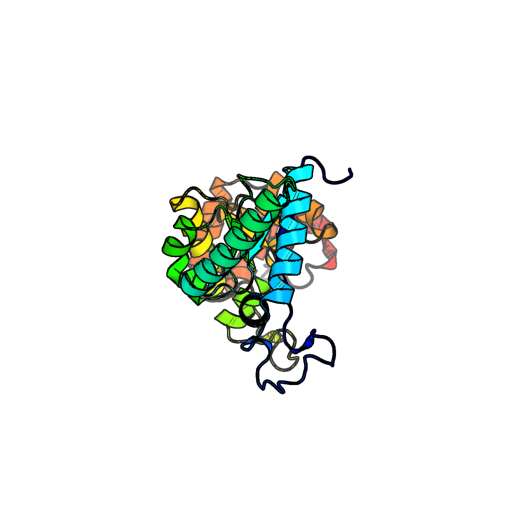5 211 PRO A N 1
ATOM 1615 C CA . PRO A 1 211 ? 1.027 17.852 -12.667 1.00 94.75 211 PRO A CA 1
ATOM 1616 C C . PRO A 1 211 ? 1.861 17.104 -13.713 1.00 94.75 211 PRO A C 1
ATOM 1618 O O . PRO A 1 211 ? 1.372 16.875 -14.819 1.00 94.75 211 PRO A O 1
ATOM 1621 N N . ARG A 1 212 ? 3.091 16.695 -13.362 1.00 92.69 212 ARG A N 1
ATOM 1622 C CA . ARG A 1 212 ? 4.013 16.002 -14.278 1.00 92.69 212 ARG A CA 1
ATOM 1623 C C . ARG A 1 212 ? 3.480 14.614 -14.630 1.00 92.69 212 ARG A C 1
ATOM 1625 O O . ARG A 1 212 ? 3.307 14.307 -15.806 1.00 92.69 212 ARG A O 1
ATOM 1632 N N . VAL A 1 213 ? 3.124 13.819 -13.621 1.00 95.06 213 VAL A N 1
ATOM 1633 C CA . VAL A 1 213 ? 2.569 12.471 -13.823 1.00 95.06 213 VAL A CA 1
ATOM 1634 C C . VAL A 1 213 ? 1.207 12.536 -14.522 1.00 95.06 213 VAL A C 1
ATOM 1636 O O . VAL A 1 213 ? 0.962 11.802 -15.480 1.00 95.06 213 VAL A O 1
ATOM 1639 N N . LYS A 1 214 ? 0.334 13.470 -14.118 1.00 95.31 214 LYS A N 1
ATOM 1640 C CA . LYS A 1 214 ? -0.982 13.670 -14.746 1.00 95.31 214 LYS A CA 1
ATOM 1641 C C . LYS A 1 214 ? -0.869 13.995 -16.233 1.00 95.31 214 LYS A C 1
ATOM 1643 O O . LYS A 1 214 ? -1.713 13.547 -17.003 1.00 95.31 214 LYS A O 1
ATOM 1648 N N . LYS A 1 215 ? 0.139 14.769 -16.642 1.00 94.25 215 LYS A N 1
ATOM 1649 C CA . LYS A 1 215 ? 0.367 15.101 -18.051 1.00 94.25 215 LYS A CA 1
ATOM 1650 C C . LYS A 1 215 ? 0.653 13.849 -18.885 1.00 94.25 215 LYS A C 1
ATOM 1652 O O . LYS A 1 215 ? -0.042 13.636 -19.872 1.00 94.25 215 LYS A O 1
ATOM 1657 N N . ILE A 1 216 ? 1.567 12.987 -18.430 1.00 94.50 216 ILE A N 1
ATOM 1658 C CA . ILE A 1 216 ? 1.877 11.722 -19.116 1.00 94.50 216 ILE A CA 1
ATOM 1659 C C . ILE A 1 216 ? 0.648 10.812 -19.178 1.00 94.50 216 ILE A C 1
ATOM 1661 O O . ILE A 1 216 ? 0.303 10.327 -20.251 1.00 94.50 216 ILE A O 1
ATOM 1665 N N . ILE A 1 217 ? -0.071 10.635 -18.062 1.00 94.75 217 ILE A N 1
ATOM 1666 C CA . ILE A 1 217 ? -1.274 9.783 -18.021 1.00 94.75 217 ILE A CA 1
ATOM 1667 C C . ILE A 1 217 ? -2.341 10.267 -19.011 1.00 94.75 217 ILE A C 1
ATOM 1669 O O . ILE A 1 217 ? -2.973 9.452 -19.674 1.00 94.75 217 ILE A O 1
ATOM 1673 N N . ARG A 1 218 ? -2.542 11.584 -19.144 1.00 94.88 218 ARG A N 1
ATOM 1674 C CA . ARG A 1 218 ? -3.535 12.154 -20.072 1.00 94.88 218 ARG A CA 1
ATOM 1675 C C . ARG A 1 218 ? -3.198 11.941 -21.548 1.00 94.88 218 ARG A C 1
ATOM 1677 O O . ARG A 1 218 ? -4.115 11.990 -22.363 1.00 94.88 218 ARG A O 1
ATOM 1684 N N . ASN A 1 219 ? -1.925 11.722 -21.864 1.00 92.56 219 ASN A N 1
ATOM 1685 C CA . ASN A 1 219 ? -1.439 11.462 -23.217 1.00 92.56 219 ASN A CA 1
ATOM 1686 C C . ASN A 1 219 ? -1.183 9.967 -23.475 1.00 92.56 219 ASN A C 1
ATOM 1688 O O . ASN A 1 219 ? -0.858 9.583 -24.595 1.00 92.56 219 ASN A O 1
ATOM 1692 N N . ALA A 1 220 ? -1.324 9.116 -22.456 1.00 93.75 220 ALA A N 1
ATOM 1693 C CA . ALA A 1 220 ? -1.135 7.677 -22.562 1.00 93.75 220 ALA A CA 1
ATOM 1694 C C . ALA A 1 220 ? -2.441 6.956 -22.929 1.00 93.75 220 ALA A C 1
ATOM 1696 O O . ALA A 1 220 ? -3.545 7.396 -22.604 1.00 93.75 220 ALA A O 1
ATOM 1697 N N . ASN A 1 221 ? -2.309 5.802 -23.580 1.00 95.31 221 ASN A N 1
ATOM 1698 C CA . ASN A 1 221 ? -3.413 4.889 -23.847 1.00 95.31 221 ASN A CA 1
ATOM 1699 C C . ASN A 1 221 ? -3.322 3.674 -22.913 1.00 95.31 221 ASN A C 1
ATOM 1701 O O . ASN A 1 221 ? -2.272 3.043 -22.828 1.00 95.31 221 ASN A O 1
ATOM 1705 N N . LEU A 1 222 ? -4.425 3.322 -22.244 1.00 96.00 222 LEU A N 1
ATOM 1706 C CA . LEU A 1 222 ? -4.458 2.213 -21.284 1.00 96.00 222 LEU A CA 1
ATOM 1707 C C . LEU A 1 222 ? -4.104 0.856 -21.916 1.00 96.00 222 LEU A C 1
ATOM 1709 O O . LEU A 1 222 ? -3.363 0.080 -21.317 1.00 96.00 222 LEU A O 1
ATOM 1713 N N . GLU A 1 223 ? -4.604 0.564 -23.116 1.00 97.56 223 GLU A N 1
ATOM 1714 C CA . GLU A 1 223 ? -4.350 -0.719 -23.779 1.00 97.56 223 GLU A CA 1
ATOM 1715 C C . GLU A 1 223 ? -2.893 -0.831 -24.242 1.00 97.56 223 GLU A C 1
ATOM 1717 O O . GLU A 1 223 ? -2.273 -1.878 -24.067 1.00 97.56 223 GLU A O 1
ATOM 1722 N N . GLU A 1 224 ? -2.294 0.263 -24.724 1.00 96.62 224 GLU A N 1
ATOM 1723 C CA . GLU A 1 224 ? -0.848 0.304 -24.984 1.00 96.62 224 GLU A CA 1
ATOM 1724 C C . GLU A 1 224 ? -0.036 0.141 -23.685 1.00 96.62 224 GLU A C 1
ATOM 1726 O O . GLU A 1 224 ? 0.907 -0.645 -23.633 1.00 96.62 224 GLU A O 1
ATOM 1731 N N . SER A 1 225 ? -0.438 0.818 -22.607 1.00 97.38 225 SER A N 1
ATOM 1732 C CA . SER A 1 225 ? 0.192 0.715 -21.286 1.00 97.38 225 SER A CA 1
ATOM 1733 C C . SER A 1 225 ? 0.205 -0.706 -20.725 1.00 97.38 225 SER A C 1
ATOM 1735 O O . SER A 1 225 ? 1.195 -1.117 -20.114 1.00 97.38 225 SER A O 1
ATOM 1737 N N . LYS A 1 226 ? -0.855 -1.488 -20.960 1.00 97.94 226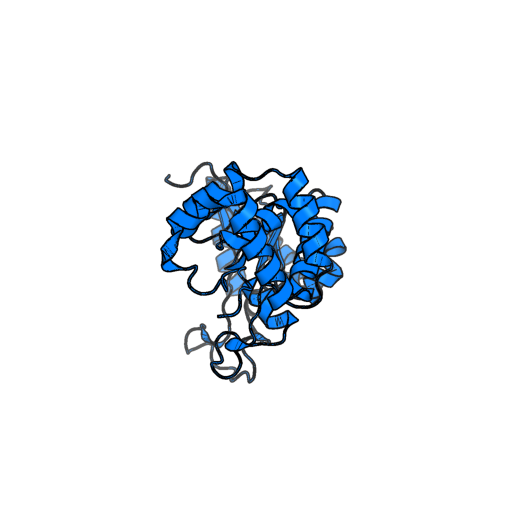 LYS A N 1
ATOM 1738 C CA . LYS A 1 226 ? -0.896 -2.915 -20.609 1.00 97.94 226 LYS A CA 1
ATOM 1739 C C . LYS A 1 226 ? 0.160 -3.716 -21.367 1.00 97.94 226 LYS A C 1
ATOM 1741 O O . LYS A 1 226 ? 0.823 -4.556 -20.760 1.00 97.94 226 LYS A O 1
ATOM 1746 N N . VAL A 1 227 ? 0.347 -3.444 -22.661 1.00 97.94 227 VAL A N 1
ATOM 1747 C CA . VAL A 1 227 ? 1.393 -4.084 -23.477 1.00 97.94 227 VAL A CA 1
ATOM 1748 C C . VAL A 1 227 ? 2.780 -3.706 -22.957 1.00 97.94 227 VAL A C 1
ATOM 1750 O O . VAL A 1 227 ? 3.597 -4.593 -22.711 1.00 97.94 227 VAL A O 1
ATOM 1753 N N . TYR A 1 228 ? 3.024 -2.420 -22.683 1.00 97.56 228 TYR A N 1
ATOM 1754 C CA . TYR A 1 228 ? 4.302 -1.956 -22.130 1.00 97.56 228 TYR A CA 1
ATOM 1755 C C . TYR A 1 228 ? 4.626 -2.634 -20.797 1.00 97.56 228 TYR A C 1
ATOM 1757 O O . TYR A 1 228 ? 5.748 -3.095 -20.587 1.00 97.56 228 TYR A O 1
ATOM 1765 N N . LEU A 1 229 ? 3.639 -2.752 -19.900 1.00 98.12 229 LEU A N 1
ATOM 1766 C CA . LEU A 1 229 ? 3.828 -3.454 -18.636 1.00 98.12 229 LEU A CA 1
ATOM 1767 C C . LEU A 1 229 ? 4.147 -4.941 -18.851 1.00 98.12 229 LEU A C 1
ATOM 1769 O O . LEU A 1 229 ? 5.043 -5.469 -18.193 1.00 98.12 229 LEU A O 1
ATOM 1773 N N . GLN A 1 230 ? 3.441 -5.625 -19.757 1.00 97.88 230 GLN A N 1
ATOM 1774 C CA . GLN A 1 230 ? 3.715 -7.033 -20.059 1.00 97.88 230 GLN A CA 1
ATOM 1775 C C . GLN A 1 230 ? 5.151 -7.238 -20.545 1.00 97.88 230 GLN A C 1
ATOM 1777 O O . GLN A 1 230 ? 5.819 -8.151 -20.060 1.00 97.88 230 GLN A O 1
ATOM 1782 N N . GLU A 1 231 ? 5.641 -6.381 -21.443 1.00 97.94 231 GLU A N 1
ATOM 1783 C CA . GLU A 1 231 ? 7.023 -6.420 -21.931 1.00 97.94 231 GLU A CA 1
ATOM 1784 C C . GLU A 1 231 ? 8.024 -6.164 -20.795 1.00 97.94 231 GLU A C 1
ATOM 1786 O O . GLU A 1 231 ? 8.963 -6.942 -20.610 1.00 97.94 231 GLU A O 1
ATOM 1791 N N . VAL A 1 232 ? 7.778 -5.144 -19.965 1.00 97.94 232 VAL A N 1
ATOM 1792 C CA . VAL A 1 232 ? 8.617 -4.810 -18.803 1.00 97.94 232 VAL A CA 1
ATOM 1793 C C . VAL A 1 232 ? 8.713 -5.964 -17.802 1.00 97.94 232 VAL A C 1
ATOM 1795 O O . VAL A 1 232 ? 9.803 -6.259 -17.311 1.00 97.94 232 VAL A O 1
ATOM 1798 N N . LEU A 1 233 ? 7.615 -6.674 -17.526 1.00 97.75 233 LEU A N 1
ATOM 1799 C CA . LEU A 1 233 ? 7.602 -7.797 -16.579 1.00 97.75 233 LEU A CA 1
ATOM 1800 C C . LEU A 1 233 ? 8.407 -9.025 -17.058 1.00 97.75 233 LEU A C 1
ATOM 1802 O O . LEU A 1 233 ? 8.734 -9.895 -16.236 1.00 97.75 233 LEU A O 1
ATOM 1806 N N . GLN A 1 234 ? 8.749 -9.102 -18.352 1.00 97.75 234 GLN A N 1
ATOM 1807 C CA . GLN A 1 234 ? 9.633 -10.134 -18.918 1.00 97.75 234 GLN A CA 1
ATOM 1808 C C . GLN A 1 234 ? 11.123 -9.772 -18.835 1.00 97.75 234 GLN A C 1
ATOM 1810 O O . GLN A 1 234 ? 11.980 -10.633 -19.051 1.00 97.75 234 GLN A O 1
ATOM 1815 N N . LEU A 1 235 ? 11.461 -8.520 -18.518 1.00 97.88 235 LEU A N 1
ATOM 1816 C CA . LEU A 1 235 ? 12.849 -8.080 -18.433 1.00 97.88 235 LEU A CA 1
ATOM 1817 C C . LEU A 1 235 ? 13.518 -8.594 -17.154 1.00 97.88 235 LEU A C 1
ATOM 1819 O O . LEU A 1 235 ? 12.927 -8.668 -16.078 1.00 97.88 235 LEU A O 1
ATOM 1823 N N . SER A 1 236 ? 14.792 -8.961 -17.285 1.00 96.44 236 SER A N 1
ATOM 1824 C CA . SER A 1 236 ? 15.533 -9.679 -16.243 1.00 96.44 236 SER A CA 1
ATOM 1825 C C . SER A 1 236 ? 16.236 -8.776 -15.227 1.00 96.44 236 SER A C 1
ATOM 1827 O O . SER A 1 236 ? 16.684 -9.271 -14.199 1.00 96.44 236 SER A O 1
ATOM 1829 N N . THR A 1 237 ? 16.404 -7.481 -15.515 1.00 97.19 237 THR A N 1
ATOM 1830 C CA . THR A 1 237 ? 17.151 -6.540 -14.664 1.00 97.19 237 THR A CA 1
ATOM 1831 C C . THR A 1 237 ? 16.529 -5.150 -14.695 1.00 97.19 237 THR A C 1
ATOM 1833 O O . THR A 1 237 ? 15.956 -4.750 -15.709 1.00 97.19 237 THR A O 1
ATOM 1836 N N . ALA A 1 238 ? 16.708 -4.388 -13.615 1.00 95.44 238 ALA A N 1
ATOM 1837 C CA . ALA A 1 238 ? 16.230 -3.011 -13.529 1.00 95.44 238 ALA A CA 1
ATOM 1838 C C . ALA A 1 238 ? 16.833 -2.103 -14.610 1.00 95.44 238 ALA A C 1
ATOM 1840 O O . ALA A 1 238 ? 16.121 -1.301 -15.200 1.00 95.44 238 ALA A O 1
ATOM 1841 N N . SER A 1 239 ? 18.111 -2.287 -14.964 1.00 95.50 239 SER A N 1
ATOM 1842 C CA . SER A 1 239 ? 18.745 -1.510 -16.038 1.00 95.50 239 SER A CA 1
ATOM 1843 C C . SER A 1 239 ? 18.053 -1.703 -17.389 1.00 95.50 239 SER A C 1
ATOM 1845 O O . SER A 1 239 ? 17.850 -0.728 -18.104 1.00 95.50 239 SER A O 1
ATOM 1847 N N . LYS A 1 240 ? 17.636 -2.937 -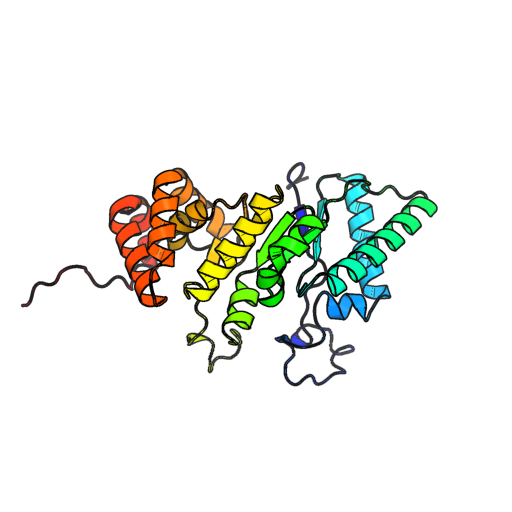17.720 1.00 97.12 240 LYS A N 1
ATOM 1848 C CA . LYS A 1 240 ? 16.870 -3.211 -18.947 1.00 97.12 240 LYS A CA 1
ATOM 1849 C C . LYS A 1 240 ? 15.481 -2.583 -18.890 1.00 97.12 240 LYS A C 1
ATOM 1851 O O . LYS A 1 240 ? 15.014 -2.069 -19.901 1.00 97.12 240 LYS A O 1
ATOM 1856 N N . VAL A 1 241 ? 14.830 -2.615 -17.723 1.00 97.00 241 VAL A N 1
ATOM 1857 C CA . VAL A 1 241 ? 13.543 -1.935 -17.513 1.00 97.00 241 VAL A CA 1
ATOM 1858 C C . VAL A 1 241 ? 13.701 -0.433 -17.736 1.00 97.00 241 VAL A C 1
ATOM 1860 O O . VAL A 1 241 ? 12.953 0.146 -18.514 1.00 97.00 241 VAL A O 1
ATOM 1863 N N . ASN A 1 242 ? 14.707 0.188 -17.126 1.00 94.69 242 ASN A N 1
ATOM 1864 C CA . ASN A 1 242 ? 14.973 1.611 -17.288 1.00 94.69 242 ASN A CA 1
ATOM 1865 C C . ASN A 1 242 ? 15.280 1.978 -18.748 1.00 94.69 242 ASN A C 1
ATOM 1867 O O . ASN A 1 242 ? 14.708 2.925 -19.277 1.00 94.69 242 ASN A O 1
ATOM 1871 N N . GLU A 1 243 ? 16.133 1.207 -19.429 1.00 95.44 243 GLU A N 1
ATOM 1872 C CA . GLU A 1 243 ? 16.430 1.402 -20.854 1.00 95.44 243 GLU A CA 1
ATOM 1873 C C . GLU A 1 243 ? 15.162 1.324 -21.715 1.00 95.44 243 GLU A C 1
ATOM 1875 O O . GLU A 1 243 ? 14.934 2.178 -22.575 1.00 95.44 243 GLU A O 1
ATOM 1880 N N . TYR A 1 244 ? 14.307 0.332 -21.458 1.00 96.50 244 TYR A N 1
ATOM 1881 C CA . TYR A 1 244 ? 13.024 0.194 -22.133 1.00 96.50 244 TYR A CA 1
ATOM 1882 C C . TYR A 1 244 ? 12.137 1.430 -21.921 1.00 96.50 244 TYR A C 1
ATOM 1884 O O . TYR A 1 244 ? 11.615 1.982 -22.890 1.00 96.50 244 TYR A O 1
ATOM 1892 N N . LEU A 1 245 ? 12.006 1.901 -20.676 1.00 94.81 245 LEU A N 1
ATOM 1893 C CA . LEU A 1 245 ? 11.179 3.061 -20.337 1.00 94.81 245 LEU A CA 1
ATOM 1894 C C . LEU A 1 245 ? 11.717 4.356 -20.953 1.00 94.81 245 LEU A C 1
ATOM 1896 O O . LEU A 1 245 ? 10.937 5.126 -21.508 1.00 94.81 245 LEU A O 1
ATOM 1900 N N . CYS A 1 246 ? 13.034 4.574 -20.944 1.00 92.81 246 CYS A N 1
ATOM 1901 C CA . CYS A 1 246 ? 13.652 5.720 -21.615 1.00 92.81 246 CYS A CA 1
ATOM 1902 C C . CYS A 1 246 ? 13.396 5.698 -23.128 1.00 92.81 246 CYS A C 1
ATOM 1904 O O . CYS A 1 246 ? 13.038 6.717 -23.720 1.00 92.81 246 CYS A O 1
ATOM 1906 N N . ASN A 1 247 ? 13.534 4.532 -23.766 1.00 92.81 247 ASN A N 1
ATOM 1907 C CA . ASN A 1 247 ? 13.241 4.375 -25.191 1.00 92.81 247 ASN A CA 1
ATOM 1908 C C . ASN A 1 247 ? 11.755 4.610 -25.502 1.00 92.81 247 ASN A C 1
ATOM 1910 O O . ASN A 1 247 ? 11.425 5.218 -26.523 1.00 92.81 247 ASN A O 1
ATOM 1914 N N . LEU A 1 248 ? 10.856 4.149 -24.629 1.00 91.75 248 LEU A N 1
ATOM 1915 C CA . LEU A 1 248 ? 9.420 4.388 -24.743 1.00 91.75 248 LEU A CA 1
ATOM 1916 C C . LEU A 1 248 ? 9.095 5.883 -24.620 1.00 91.75 248 LEU A C 1
ATOM 1918 O O . LEU A 1 248 ? 8.394 6.423 -25.479 1.00 91.75 248 LEU A O 1
ATOM 1922 N N . ALA A 1 249 ? 9.642 6.549 -23.601 1.00 89.69 249 ALA A N 1
ATOM 1923 C CA . ALA A 1 249 ? 9.489 7.983 -23.378 1.00 89.69 249 ALA A CA 1
ATOM 1924 C C . ALA A 1 249 ? 9.904 8.783 -24.619 1.00 89.69 249 ALA A C 1
ATOM 1926 O O . ALA A 1 249 ? 9.121 9.590 -25.118 1.00 89.69 249 ALA A O 1
ATOM 1927 N N . TRP A 1 250 ? 11.068 8.476 -25.201 1.00 86.75 250 TRP A N 1
ATOM 1928 C CA . TRP A 1 250 ? 11.542 9.154 -26.408 1.00 86.75 250 TRP A CA 1
ATOM 1929 C C . TRP A 1 250 ? 10.694 8.913 -27.654 1.00 86.75 250 TRP A C 1
ATOM 1931 O O . TRP A 1 250 ? 10.573 9.801 -28.495 1.00 86.75 250 TRP A O 1
ATOM 1941 N N . ARG A 1 251 ? 10.118 7.719 -27.813 1.00 87.81 251 ARG A N 1
ATOM 1942 C CA . ARG A 1 251 ? 9.334 7.377 -29.009 1.00 87.81 251 ARG A CA 1
ATOM 1943 C C . ARG A 1 251 ? 7.900 7.887 -28.954 1.00 87.81 251 ARG A C 1
ATOM 1945 O O . ARG A 1 251 ? 7.335 8.180 -30.003 1.00 87.81 251 ARG A O 1
ATOM 1952 N N . ARG A 1 252 ? 7.294 7.922 -27.764 1.00 85.88 252 ARG A N 1
ATOM 1953 C CA . ARG A 1 252 ? 5.849 8.163 -27.597 1.00 85.88 252 ARG A CA 1
ATOM 1954 C C . ARG A 1 252 ? 5.504 9.451 -26.867 1.00 85.88 252 ARG A C 1
ATOM 1956 O O . ARG A 1 252 ? 4.438 9.994 -27.118 1.00 85.88 252 ARG A O 1
ATOM 1963 N N . PHE A 1 253 ? 6.398 9.949 -26.021 1.00 85.06 253 PHE A N 1
ATOM 1964 C CA . PHE A 1 253 ? 6.135 11.070 -25.118 1.00 85.06 253 PHE A CA 1
ATOM 1965 C C . PHE A 1 253 ? 7.200 12.167 -25.244 1.00 85.06 253 PHE A C 1
ATOM 1967 O O . PHE A 1 253 ? 7.424 12.928 -24.308 1.00 85.06 253 PHE A O 1
ATOM 1974 N N . ARG A 1 254 ? 7.880 12.247 -26.396 1.00 80.56 254 ARG A N 1
ATOM 1975 C CA . ARG A 1 254 ? 9.025 13.141 -26.621 1.00 80.56 254 ARG A CA 1
ATOM 1976 C C . ARG A 1 254 ? 8.757 14.577 -26.170 1.00 80.56 254 ARG A C 1
ATOM 1978 O O . ARG A 1 254 ? 9.487 15.092 -25.335 1.00 80.56 254 ARG A O 1
ATOM 1985 N N . GLU A 1 255 ? 7.678 15.175 -26.664 1.00 78.56 255 GLU A N 1
ATOM 1986 C CA . GLU A 1 255 ? 7.294 16.555 -26.339 1.00 78.56 255 GLU A CA 1
ATOM 1987 C C . GLU A 1 255 ? 6.964 16.739 -24.850 1.00 78.56 255 GLU A C 1
ATOM 1989 O O . GLU A 1 255 ? 7.160 17.813 -24.285 1.00 78.56 255 GLU A O 1
ATOM 1994 N N . ASP A 1 256 ? 6.470 15.689 -24.189 1.00 79.69 256 ASP A N 1
ATOM 1995 C CA . ASP A 1 256 ? 6.150 15.737 -22.769 1.00 79.69 256 ASP A CA 1
ATOM 1996 C C . ASP A 1 256 ? 7.409 15.687 -21.898 1.00 79.69 256 ASP A C 1
ATOM 1998 O O . ASP A 1 256 ? 7.438 16.365 -20.871 1.00 79.69 256 ASP A O 1
ATOM 2002 N N . PHE A 1 257 ? 8.435 14.932 -22.313 1.00 75.50 257 PHE A N 1
ATOM 2003 C CA . PHE A 1 257 ? 9.697 14.780 -21.582 1.00 75.50 257 PHE A CA 1
ATOM 2004 C C . PHE A 1 257 ? 10.769 15.823 -21.921 1.00 75.50 257 PHE A C 1
ATOM 2006 O O . PHE A 1 257 ? 11.562 16.146 -21.043 1.00 75.50 257 PHE A O 1
ATOM 2013 N N . GLU A 1 258 ? 10.765 16.417 -23.118 1.00 67.31 258 GLU A N 1
ATOM 2014 C CA . GLU A 1 258 ? 11.618 17.579 -23.444 1.00 67.31 258 GLU A CA 1
ATOM 2015 C C . GLU A 1 258 ? 11.312 18.775 -22.519 1.00 67.31 258 GLU A C 1
ATOM 2017 O O . GLU A 1 258 ? 12.186 19.554 -22.161 1.00 67.31 258 GLU A O 1
ATOM 2022 N N . LEU A 1 259 ? 10.084 18.872 -22.002 1.00 58.62 259 LEU A N 1
ATOM 2023 C CA . LEU A 1 259 ? 9.710 19.872 -20.994 1.00 58.62 259 LEU A CA 1
ATOM 2024 C C . LEU A 1 259 ? 10.247 19.569 -19.580 1.00 58.62 259 LEU A C 1
ATOM 2026 O O . LEU A 1 259 ? 10.035 20.365 -18.665 1.00 58.62 259 LEU A O 1
ATOM 2030 N N . PHE A 1 260 ? 10.924 18.432 -19.392 1.00 62.47 260 PHE A N 1
ATOM 2031 C CA . PHE A 1 260 ? 11.555 17.990 -18.143 1.00 62.47 260 PHE A CA 1
ATOM 2032 C C . PHE A 1 260 ? 13.094 17.906 -18.259 1.00 62.47 260 PHE A C 1
ATOM 2034 O O . PHE A 1 260 ? 13.723 17.186 -17.484 1.00 62.47 260 PHE A O 1
ATOM 2041 N N . GLU A 1 261 ? 13.686 18.626 -19.222 1.00 52.44 261 GLU A N 1
ATOM 2042 C CA . GLU A 1 261 ? 15.077 18.524 -19.714 1.00 52.44 261 GLU A CA 1
ATOM 2043 C C . GLU A 1 261 ? 16.212 18.499 -18.662 1.00 52.44 261 GLU A C 1
ATOM 2045 O O . GLU A 1 261 ? 17.293 18.001 -18.971 1.00 52.44 261 GLU A O 1
ATOM 2050 N N . ASP A 1 262 ? 15.991 18.914 -17.411 1.00 49.44 262 ASP A N 1
ATOM 2051 C CA . ASP A 1 262 ? 17.022 18.873 -16.358 1.00 49.44 262 ASP A CA 1
ATOM 2052 C C . ASP A 1 262 ? 17.352 17.451 -15.834 1.00 49.44 262 ASP A C 1
ATOM 2054 O O . ASP A 1 262 ? 18.404 17.250 -15.226 1.00 49.44 262 ASP A O 1
ATOM 2058 N N . GLU A 1 263 ? 16.512 16.433 -16.081 1.00 47.22 263 GLU A N 1
ATOM 2059 C CA . GLU A 1 263 ? 16.694 15.070 -15.522 1.00 47.22 263 GLU A CA 1
ATOM 2060 C C . GLU A 1 263 ? 17.115 14.005 -16.559 1.00 47.22 263 GLU A C 1
ATOM 2062 O O . GLU A 1 263 ? 17.569 12.917 -16.195 1.00 47.22 263 GLU A O 1
ATOM 2067 N N . MET A 1 264 ? 17.065 14.313 -17.862 1.00 46.47 264 MET A N 1
ATOM 2068 C CA . MET A 1 264 ? 17.419 13.383 -18.953 1.00 46.47 264 MET A CA 1
ATOM 2069 C C . MET A 1 264 ? 18.931 13.250 -19.223 1.00 46.47 264 MET A C 1
ATOM 2071 O O . MET A 1 264 ? 19.341 12.683 -20.237 1.00 46.47 264 MET A O 1
ATOM 2075 N N . GLY A 1 265 ? 19.789 13.669 -18.289 1.00 44.19 265 GLY A N 1
ATOM 2076 C CA . GLY A 1 265 ? 21.253 13.534 -18.365 1.00 44.19 265 GLY A CA 1
ATOM 2077 C C . GLY A 1 265 ? 21.805 12.094 -18.351 1.00 44.19 265 GLY A C 1
ATOM 2078 O O . GLY A 1 265 ? 23.000 11.902 -18.127 1.00 44.19 265 GLY A O 1
ATOM 2079 N N . ARG A 1 266 ? 20.973 11.063 -18.559 1.00 42.88 266 ARG A N 1
ATOM 2080 C CA . ARG A 1 266 ? 21.364 9.639 -18.589 1.00 42.88 266 ARG A CA 1
ATOM 2081 C C . ARG A 1 266 ? 20.612 8.805 -19.630 1.00 42.88 266 ARG A C 1
ATOM 2083 O O . ARG A 1 266 ? 20.337 7.630 -19.396 1.00 42.88 266 ARG A O 1
ATOM 2090 N N . VAL A 1 267 ? 20.311 9.364 -20.797 1.00 39.97 267 VAL A N 1
ATOM 2091 C CA . VAL A 1 267 ? 20.026 8.524 -21.968 1.00 39.97 267 VAL A CA 1
ATOM 2092 C C . VAL A 1 267 ? 21.264 8.547 -22.860 1.00 39.97 267 VAL A C 1
ATOM 2094 O O . VAL A 1 267 ? 21.574 9.603 -23.412 1.00 39.97 267 VAL A O 1
ATOM 2097 N N . PRO A 1 268 ? 22.018 7.436 -22.999 1.00 34.09 268 PRO A N 1
ATOM 2098 C CA . PRO A 1 268 ? 23.020 7.350 -24.047 1.00 34.09 268 PRO A CA 1
ATOM 2099 C C . PRO A 1 268 ? 22.287 7.597 -25.358 1.00 34.09 268 PRO A C 1
ATOM 2101 O O . PRO A 1 268 ? 21.290 6.927 -25.635 1.00 34.09 268 PRO A O 1
ATOM 2104 N N . ALA A 1 269 ? 22.745 8.579 -26.133 1.00 33.78 269 ALA A N 1
ATOM 2105 C CA . ALA A 1 269 ? 22.229 8.794 -27.470 1.00 33.78 269 ALA A CA 1
ATOM 2106 C C . ALA A 1 269 ? 22.204 7.436 -28.181 1.00 33.78 269 ALA A C 1
ATOM 2108 O O . ALA A 1 269 ? 23.240 6.780 -28.312 1.00 33.78 269 ALA A O 1
ATOM 2109 N N . ALA A 1 270 ? 21.021 6.998 -28.608 1.00 38.25 270 ALA A N 1
ATOM 2110 C CA . ALA A 1 270 ? 20.869 5.844 -29.477 1.00 38.25 270 ALA A CA 1
ATOM 2111 C C . ALA A 1 270 ? 21.394 6.222 -30.868 1.00 38.25 270 ALA A C 1
ATOM 2113 O O . ALA A 1 270 ? 20.630 6.357 -31.808 1.00 38.25 270 ALA A O 1
ATOM 2114 N N . ASN A 1 271 ? 22.700 6.455 -30.970 1.00 34.41 271 ASN A N 1
ATOM 2115 C CA . ASN A 1 271 ? 23.440 6.667 -32.197 1.00 34.41 271 ASN A CA 1
ATOM 2116 C C . ASN A 1 271 ? 24.781 5.958 -32.032 1.00 34.41 271 ASN A C 1
ATOM 2118 O O . ASN A 1 271 ? 25.798 6.547 -31.672 1.00 34.41 271 ASN A O 1
ATOM 2122 N N . GLY A 1 272 ? 24.766 4.660 -32.332 1.00 37.72 272 GLY A N 1
ATOM 2123 C CA . GLY A 1 272 ? 25.938 4.040 -32.914 1.00 37.72 272 GLY A CA 1
ATOM 2124 C C . GLY A 1 272 ? 26.227 4.746 -34.235 1.00 37.72 272 GLY A C 1
ATOM 2125 O O . GLY A 1 272 ? 25.527 4.533 -35.217 1.00 37.72 272 GLY A O 1
ATOM 2126 N N . ASN A 1 273 ? 27.242 5.599 -34.240 1.00 27.73 273 ASN A N 1
ATOM 2127 C CA . ASN A 1 273 ? 28.023 5.890 -35.431 1.00 27.73 273 ASN A CA 1
ATOM 2128 C C . ASN A 1 273 ? 29.474 6.093 -34.980 1.00 27.73 273 ASN A C 1
ATOM 2130 O O . ASN A 1 273 ? 29.731 7.017 -34.209 1.00 27.73 273 ASN A O 1
ATOM 2134 N N . PRO A 1 274 ? 30.411 5.225 -35.396 1.00 33.66 274 PRO A N 1
ATOM 2135 C CA . PRO A 1 274 ? 31.814 5.405 -35.077 1.00 33.66 274 PRO A CA 1
ATOM 2136 C C . PRO A 1 274 ? 32.389 6.520 -35.955 1.00 33.66 274 PRO A C 1
ATOM 2138 O O . PRO A 1 274 ? 32.402 6.393 -37.181 1.00 33.66 274 PRO A O 1
ATOM 2141 N N . GLN A 1 275 ? 32.889 7.578 -35.320 1.00 30.45 275 GLN A N 1
ATOM 2142 C CA . GLN A 1 275 ? 34.053 8.335 -35.781 1.00 30.45 275 GLN A CA 1
ATOM 2143 C C . GLN A 1 275 ? 34.941 8.645 -34.583 1.00 30.45 275 GLN A C 1
ATOM 2145 O O . GLN A 1 275 ? 34.389 9.086 -33.551 1.00 30.45 275 GLN A O 1
#

Radius of gyration: 20.74 Å; chains: 1; bounding box: 57×36×62 Å

pLDDT: mean 89.46, std 16.08, range [27.73, 98.81]